Protein AF-A0A965YY31-F1 (afdb_monomer_lite)

Sequence (279 aa):
MENDMAVLLAKRFIQRRDVKAQQSPSGKDYFPVTERNPDGTPGPRVPFKMADLEAHLSGRASYGHYLLDANDTVKLFAFDIDLEPTGYWVKLPNLSGGDLTNEQFDAAVQVTPCNPRESWRNRAHPGREWFKYQLRGVADRLSRAIYETLEIPVAAAYSGSKGLHVYGFTGPVKAAEAREAAEIVLDSVGEFELKKGKNFFQTVNQDPYTGFPDVSIEVFPKQESLSGKDIGNLMRLPLGRNLKSNDPTFFLDQRAPQFKLVPHGDPIALLKNGNPWHD

Radius of gyration: 19.77 Å; chains: 1; bounding box: 55×40×59 Å

pLDDT: mean 94.51, std 5.81, range [60.03, 98.81]

Foldseek 3Di:
DLLLVLVLLCQQFAPDFQWKWWQDLLLPDIDIDADADPVRDGHGGHGDDSVVSSCQQQQVTWIKHFQQDQVQKGFKKKKWKFFAQKAWAKDWDDCPPDDDDPVRRVVPIDIGIGGLQVLCVPPPRPRLLVLLLLQLVVLLLLLCLLCVVVVFFKWKKDPQGGHIMIIGGNGIDQQVVNQVSSVSSVVVSVQWDDDDDPFKIAGPPCPRPPGNVRIIIGMPPPDRHCVPPPGGDIDIRFFHHRSNHPGGMAIAQSCDDSSDGDHQPDVSVSSVPRDSPDD

Structure (mmCIF, N/CA/C/O backbone):
data_AF-A0A965YY31-F1
#
_entry.id   AF-A0A965YY31-F1
#
loop_
_atom_site.group_PDB
_atom_site.id
_atom_site.type_symbol
_atom_site.label_atom_id
_atom_site.label_alt_id
_atom_site.label_comp_id
_atom_site.label_asym_id
_atom_site.label_entity_id
_atom_site.label_seq_id
_atom_site.pdbx_PDB_ins_code
_atom_site.Cartn_x
_atom_site.Cartn_y
_atom_site.Cartn_z
_atom_site.occupancy
_atom_site.B_iso_or_equiv
_atom_site.auth_seq_id
_atom_site.auth_comp_id
_atom_site.auth_asym_id
_atom_site.auth_atom_id
_atom_site.pdbx_PDB_model_num
ATOM 1 N N . MET A 1 1 ? -17.004 -18.450 1.877 1.00 60.03 1 MET A N 1
ATOM 2 C CA . MET A 1 1 ? -16.077 -17.659 1.038 1.00 60.03 1 MET A CA 1
ATOM 3 C C . MET A 1 1 ? -16.093 -16.172 1.398 1.00 60.03 1 MET A C 1
ATOM 5 O O . MET A 1 1 ? -15.111 -15.728 1.974 1.00 60.03 1 MET A O 1
ATOM 9 N N . GLU A 1 2 ? -17.169 -15.402 1.155 1.00 63.00 2 GLU A N 1
ATOM 10 C CA . GLU A 1 2 ? -17.207 -13.967 1.543 1.00 63.00 2 GLU A CA 1
ATOM 11 C C . GLU A 1 2 ? -17.079 -13.745 3.059 1.00 63.00 2 GLU A C 1
ATOM 13 O O . GLU A 1 2 ? -16.301 -12.896 3.492 1.00 63.00 2 GLU A O 1
ATOM 18 N N . ASN A 1 3 ? -17.765 -14.559 3.872 1.00 81.75 3 ASN A N 1
ATOM 19 C CA . ASN A 1 3 ? -17.645 -14.496 5.333 1.00 81.75 3 ASN A CA 1
ATOM 20 C C . ASN A 1 3 ? -16.207 -14.804 5.805 1.00 81.75 3 ASN A C 1
ATOM 22 O O . ASN A 1 3 ? -15.655 -14.096 6.645 1.00 81.75 3 ASN A O 1
ATOM 26 N N . ASP A 1 4 ? -15.546 -15.796 5.196 1.00 92.50 4 ASP A N 1
ATOM 27 C CA . ASP A 1 4 ? -14.159 -16.154 5.530 1.00 92.50 4 ASP A CA 1
ATOM 28 C C . ASP A 1 4 ? -13.189 -15.010 5.212 1.00 92.50 4 ASP A C 1
ATOM 30 O O . ASP A 1 4 ? -12.305 -14.700 6.012 1.00 92.50 4 ASP A O 1
ATOM 34 N N . MET A 1 5 ? -13.380 -14.342 4.068 1.00 96.12 5 MET A N 1
ATOM 35 C CA . MET A 1 5 ? -12.581 -13.179 3.685 1.00 96.12 5 MET A CA 1
ATOM 36 C C . MET A 1 5 ? -12.767 -12.020 4.670 1.00 96.12 5 MET A C 1
ATOM 38 O O . MET A 1 5 ? -11.785 -11.427 5.116 1.00 96.12 5 MET A O 1
ATOM 42 N N . ALA A 1 6 ? -14.010 -11.716 5.057 1.00 96.62 6 ALA A N 1
ATOM 43 C CA . ALA A 1 6 ? -14.299 -10.664 6.027 1.00 96.62 6 ALA A CA 1
ATOM 44 C C . ALA A 1 6 ? -13.620 -10.943 7.381 1.00 96.62 6 ALA A C 1
ATOM 46 O O . ALA A 1 6 ? -12.981 -10.058 7.953 1.00 96.62 6 ALA A O 1
ATOM 47 N N . VAL A 1 7 ? -13.687 -12.187 7.868 1.00 97.38 7 VAL A N 1
ATOM 48 C CA . VAL A 1 7 ? -13.018 -12.604 9.110 1.00 97.38 7 VAL A CA 1
ATOM 49 C C . VAL A 1 7 ? -11.499 -12.460 8.999 1.00 97.38 7 VAL A C 1
ATOM 51 O O . VAL A 1 7 ? -10.858 -11.960 9.928 1.00 97.38 7 VAL A O 1
ATOM 54 N N . LEU A 1 8 ? -10.904 -12.850 7.869 1.00 97.38 8 LEU A N 1
ATOM 55 C CA . LEU A 1 8 ? -9.463 -12.722 7.643 1.00 97.38 8 LEU A CA 1
ATOM 56 C C . LEU A 1 8 ? -9.015 -11.258 7.568 1.00 97.38 8 LEU A C 1
ATOM 58 O O . LEU A 1 8 ? -8.010 -10.912 8.193 1.00 97.38 8 LEU A O 1
ATOM 62 N N . LEU A 1 9 ? -9.779 -10.384 6.902 1.00 97.25 9 LEU A N 1
ATOM 63 C CA . LEU A 1 9 ? -9.515 -8.943 6.899 1.00 97.25 9 LEU A CA 1
ATOM 64 C C . LEU A 1 9 ? -9.569 -8.361 8.317 1.00 97.25 9 LEU A C 1
ATOM 66 O O . LEU A 1 9 ? -8.639 -7.671 8.738 1.00 97.25 9 LEU A O 1
ATOM 70 N N . ALA A 1 10 ? -10.604 -8.695 9.095 1.00 97.31 10 ALA A N 1
ATOM 71 C CA . ALA A 1 10 ? -10.709 -8.267 10.490 1.00 97.31 10 ALA A CA 1
ATOM 72 C C . ALA A 1 10 ? -9.522 -8.756 11.334 1.00 97.31 10 ALA A C 1
ATOM 74 O O . ALA A 1 10 ? -8.985 -8.022 12.170 1.00 97.31 10 ALA A O 1
ATOM 75 N N . LYS A 1 11 ? -9.106 -10.010 11.124 1.00 97.12 11 LYS A N 1
ATOM 76 C CA . LYS A 1 11 ? -8.007 -10.636 11.860 1.00 97.12 11 LYS A CA 1
ATOM 77 C C . LYS A 1 11 ? -6.676 -9.948 11.563 1.00 97.12 11 LYS A C 1
ATOM 79 O O . LYS A 1 11 ? -5.989 -9.588 12.521 1.00 97.12 11 LYS A O 1
ATOM 84 N N . ARG A 1 12 ? -6.344 -9.767 10.279 1.00 97.31 12 ARG A N 1
ATOM 85 C CA . ARG A 1 12 ? -5.036 -9.288 9.799 1.00 97.31 12 ARG A CA 1
ATOM 86 C C . ARG A 1 12 ? -4.865 -7.771 9.879 1.00 97.31 12 ARG A C 1
ATOM 88 O O . ARG A 1 12 ? -3.786 -7.324 10.240 1.00 97.31 12 ARG A O 1
ATOM 95 N N . PHE A 1 13 ? -5.907 -6.989 9.590 1.00 97.94 13 PHE A N 1
ATOM 96 C CA . PHE A 1 13 ? -5.774 -5.533 9.420 1.00 97.94 13 PHE A CA 1
ATOM 97 C C . PHE A 1 13 ? -6.283 -4.724 10.615 1.00 97.94 13 PHE A C 1
ATOM 99 O O . PHE A 1 13 ? -5.710 -3.694 10.966 1.00 97.94 13 PHE A O 1
ATOM 106 N N . ILE A 1 14 ? -7.362 -5.168 11.264 1.00 97.62 14 ILE A N 1
ATOM 107 C CA . ILE A 1 14 ? -8.079 -4.328 12.232 1.00 97.62 14 ILE A CA 1
ATOM 108 C C . ILE A 1 14 ? -7.546 -4.568 13.645 1.00 97.62 14 ILE A C 1
ATOM 110 O O . ILE A 1 14 ? -7.915 -5.544 14.312 1.00 97.62 14 ILE A O 1
ATOM 114 N N . GLN A 1 15 ? -6.673 -3.665 14.098 1.00 96.75 15 GLN A N 1
ATOM 115 C CA . GLN A 1 15 ? -6.256 -3.558 15.499 1.00 96.75 15 GLN A CA 1
ATOM 116 C C . GLN A 1 15 ? -7.262 -2.725 16.297 1.00 96.75 15 GLN A C 1
ATOM 118 O O . GLN A 1 15 ? -7.861 -3.229 17.245 1.00 96.75 15 GLN A O 1
ATOM 123 N N . ARG A 1 16 ? -7.522 -1.485 15.866 1.00 95.69 16 ARG A N 1
ATOM 124 C CA . ARG A 1 16 ? -8.478 -0.595 16.526 1.00 95.69 16 ARG A CA 1
ATOM 125 C C . ARG A 1 16 ? -9.916 -0.897 16.091 1.00 95.69 16 ARG A C 1
ATOM 127 O O . ARG A 1 16 ? -10.269 -0.709 14.929 1.00 95.69 16 ARG A O 1
ATOM 134 N N . ARG A 1 17 ? -10.736 -1.408 17.017 1.00 95.75 17 ARG A N 1
ATOM 135 C CA . ARG A 1 17 ? -12.100 -1.917 16.743 1.00 95.75 17 ARG A CA 1
ATOM 136 C C . ARG A 1 17 ? -13.223 -0.984 17.189 1.00 95.75 17 ARG A C 1
ATOM 138 O O . ARG A 1 17 ? -14.331 -1.101 16.680 1.00 95.75 17 ARG A O 1
ATOM 145 N N . ASP A 1 18 ? -12.947 -0.078 18.116 1.00 95.62 18 ASP A N 1
ATOM 146 C CA . ASP A 1 18 ? -13.876 0.912 18.679 1.00 95.62 18 ASP A CA 1
ATOM 147 C C . ASP A 1 18 ? -14.234 2.042 17.699 1.00 95.62 18 ASP A C 1
ATOM 149 O O . ASP A 1 18 ? -15.179 2.789 17.933 1.00 95.62 18 ASP A O 1
ATOM 153 N N . VAL A 1 19 ? -13.526 2.148 16.572 1.00 96.31 19 VAL A N 1
ATOM 154 C CA . VAL A 1 19 ? -13.781 3.152 15.537 1.00 96.31 19 VAL A CA 1
ATOM 155 C C . VAL A 1 19 ? -13.506 2.597 14.141 1.00 96.31 19 VAL A C 1
ATOM 157 O O . VAL A 1 19 ? -12.546 1.859 13.919 1.00 96.31 19 VAL A O 1
ATOM 160 N N . LYS A 1 20 ? -14.325 3.009 13.174 1.00 96.69 20 LYS A N 1
ATOM 161 C CA . LYS A 1 20 ? -14.104 2.808 11.735 1.00 96.69 20 LY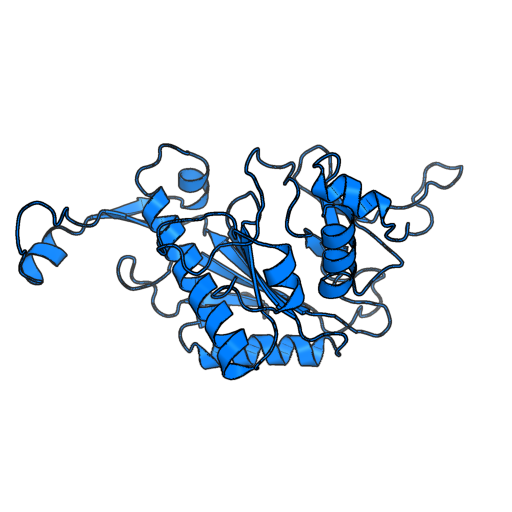S A CA 1
ATOM 162 C C . LYS A 1 20 ? -14.053 4.140 10.998 1.00 96.69 20 LYS A C 1
ATOM 164 O O . LYS A 1 20 ? -14.635 5.122 11.460 1.00 96.69 20 LYS A O 1
ATOM 169 N N . ALA A 1 21 ? -13.414 4.168 9.832 1.00 97.69 21 ALA A N 1
ATOM 170 C CA . ALA A 1 21 ? -13.505 5.302 8.918 1.00 97.69 21 ALA A CA 1
ATOM 171 C C . ALA A 1 21 ? -14.220 4.898 7.631 1.00 97.69 21 ALA A C 1
ATOM 173 O O . ALA A 1 21 ? -13.985 3.805 7.120 1.00 97.69 21 ALA A O 1
ATOM 174 N N . GLN A 1 22 ? -15.043 5.783 7.079 1.00 97.88 22 GLN A N 1
ATOM 175 C CA . GLN A 1 22 ? -15.731 5.563 5.807 1.00 97.88 22 GLN A CA 1
ATOM 176 C C . GLN A 1 22 ? -15.300 6.613 4.784 1.00 97.88 22 GLN A C 1
ATOM 178 O O . GLN A 1 22 ? -15.150 7.791 5.117 1.00 97.88 22 GLN A O 1
ATOM 183 N N . GLN A 1 23 ? -15.086 6.177 3.543 1.00 96.94 23 GLN A N 1
ATOM 184 C CA . GLN A 1 23 ? -14.771 7.067 2.432 1.00 96.94 23 GLN A CA 1
ATOM 185 C C . GLN A 1 23 ? -15.978 7.954 2.124 1.00 96.94 23 GLN A C 1
ATOM 187 O O . GLN A 1 23 ? -17.115 7.480 2.073 1.00 96.94 23 GLN A O 1
ATOM 192 N N . SER A 1 24 ? -15.733 9.236 1.885 1.00 95.06 24 SER A N 1
ATOM 193 C CA . SER A 1 24 ? -16.767 10.171 1.467 1.00 95.06 24 SER A CA 1
ATOM 194 C C . SER A 1 24 ? -17.309 9.816 0.076 1.00 95.06 24 SER A C 1
ATOM 196 O O . SER A 1 24 ? -16.598 9.202 -0.728 1.00 95.06 24 SER A O 1
ATOM 198 N N . PRO A 1 25 ? -18.536 10.247 -0.270 1.00 91.62 25 PRO A N 1
ATOM 199 C CA . PRO A 1 25 ? -19.103 10.009 -1.598 1.00 91.62 25 PRO A CA 1
ATOM 200 C C . PRO A 1 25 ? -18.265 10.578 -2.753 1.00 91.62 25 PRO A C 1
ATOM 202 O O . PRO A 1 25 ? -18.334 10.068 -3.864 1.00 91.62 25 PRO A O 1
ATOM 205 N N . SER A 1 26 ? -17.445 11.610 -2.504 1.00 90.19 26 SER A N 1
ATOM 206 C CA . SER A 1 26 ? -16.523 12.161 -3.509 1.00 90.19 26 SER A CA 1
ATOM 207 C C . SER A 1 26 ? -15.301 11.268 -3.767 1.00 90.19 26 SER A C 1
ATOM 209 O O . SER A 1 26 ? -14.510 11.550 -4.668 1.00 90.19 26 SER A O 1
ATOM 211 N N . GLY A 1 27 ? -15.091 10.241 -2.939 1.00 88.38 27 GLY A N 1
ATOM 212 C CA . GLY A 1 27 ? -13.930 9.359 -2.978 1.00 88.38 27 GLY A CA 1
ATOM 213 C C . GLY A 1 27 ? -12.631 9.997 -2.482 1.00 88.38 27 GLY A C 1
ATOM 214 O O . GLY A 1 27 ? -11.601 9.324 -2.442 1.00 88.38 27 GLY A O 1
ATOM 215 N N . LYS A 1 28 ? -12.630 11.283 -2.116 1.00 88.12 28 LYS A N 1
ATOM 216 C CA . LYS A 1 28 ? -11.391 12.005 -1.794 1.00 88.12 28 LYS A CA 1
ATOM 217 C C . LYS A 1 28 ? -10.897 11.746 -0.378 1.00 88.12 28 LYS A C 1
ATOM 219 O O . LYS A 1 28 ? -9.702 11.533 -0.199 1.00 88.12 28 LYS A O 1
ATOM 224 N N . ASP A 1 29 ? -11.815 11.724 0.577 1.00 93.75 29 ASP A N 1
ATOM 225 C CA . ASP A 1 29 ? -11.500 11.795 2.000 1.00 93.75 29 ASP A CA 1
ATOM 226 C C . ASP A 1 29 ? -12.123 10.623 2.747 1.00 93.75 29 ASP A C 1
ATOM 228 O O . ASP A 1 29 ? -13.096 10.024 2.289 1.00 93.75 29 ASP A O 1
ATOM 232 N N . TYR A 1 30 ? -11.575 10.313 3.914 1.00 96.06 30 TYR A N 1
ATOM 233 C CA . TYR A 1 30 ? -12.154 9.359 4.848 1.00 96.06 30 TYR A CA 1
ATOM 234 C C . TYR A 1 30 ? -12.417 10.062 6.170 1.00 96.06 30 TYR A C 1
ATOM 236 O O . TYR A 1 30 ? -11.582 10.835 6.641 1.00 96.06 30 TYR A O 1
ATOM 244 N N . PHE A 1 31 ? -13.551 9.748 6.786 1.00 95.31 31 PHE A N 1
ATOM 245 C CA . PHE A 1 31 ? -13.951 10.341 8.056 1.00 95.31 31 PHE A CA 1
ATOM 246 C C . PHE A 1 31 ? -14.254 9.256 9.086 1.00 95.31 31 PHE A C 1
ATOM 248 O O . PHE A 1 31 ? -14.829 8.225 8.715 1.00 95.31 31 PHE A O 1
ATOM 255 N N . PRO A 1 32 ? -13.895 9.464 10.368 1.00 96.25 32 PRO A N 1
ATOM 256 C CA . PRO A 1 32 ? -14.326 8.573 11.434 1.00 96.25 32 PRO A CA 1
ATOM 257 C C . PRO A 1 32 ? -15.854 8.568 11.485 1.00 96.25 32 PRO A C 1
ATOM 259 O O . PRO A 1 32 ? -16.486 9.625 11.490 1.00 96.25 32 PRO A O 1
ATOM 262 N N . VAL A 1 33 ? -16.449 7.380 11.529 1.00 96.44 33 VAL A N 1
ATOM 263 C CA . VAL A 1 33 ? -17.901 7.252 11.646 1.00 96.44 33 VAL A CA 1
ATOM 264 C C . VAL A 1 33 ? -18.289 7.510 13.097 1.00 96.44 33 VAL A C 1
ATOM 266 O O . VAL A 1 33 ? -17.774 6.862 14.012 1.00 96.44 33 VAL A O 1
ATOM 269 N N . THR A 1 34 ? -19.195 8.460 13.300 1.00 95.75 34 THR A N 1
ATOM 270 C CA . THR A 1 34 ? -19.773 8.786 14.604 1.00 95.75 34 THR A CA 1
ATOM 271 C C . THR A 1 34 ? -21.274 8.604 14.577 1.00 95.75 34 THR A C 1
ATOM 273 O O . THR A 1 34 ? -21.916 8.757 13.535 1.00 95.75 34 THR A O 1
ATOM 276 N N . GLU A 1 35 ? -21.844 8.352 15.746 1.00 94.44 35 GLU A N 1
ATOM 277 C CA . GLU A 1 35 ? -23.260 8.621 15.960 1.00 94.44 35 GLU A CA 1
ATOM 278 C C . GLU A 1 35 ? -23.517 10.133 15.836 1.00 94.44 35 GLU A C 1
ATOM 280 O O . GLU A 1 35 ? -22.581 10.942 15.800 1.00 94.44 35 GLU A O 1
ATOM 285 N N . ARG A 1 36 ? -24.784 10.534 15.720 1.00 94.06 36 ARG A N 1
ATOM 286 C CA . ARG A 1 36 ? -25.163 11.947 15.807 1.00 94.06 36 ARG A CA 1
ATOM 287 C C . ARG A 1 36 ? -25.882 12.190 17.117 1.00 94.06 36 ARG A C 1
ATOM 289 O O . ARG A 1 36 ? -26.822 11.471 17.443 1.00 94.06 36 ARG A O 1
ATOM 296 N N . ASN A 1 37 ? -25.444 13.220 17.828 1.00 92.44 37 ASN A N 1
ATOM 297 C CA . ASN A 1 37 ? -26.161 13.725 18.987 1.00 92.44 37 ASN A CA 1
ATOM 298 C C . ASN A 1 37 ? -27.517 14.317 18.545 1.00 92.44 37 ASN A C 1
ATOM 300 O O . ASN A 1 37 ? -27.676 14.656 17.365 1.00 92.44 37 ASN A O 1
ATOM 304 N N . PRO A 1 38 ? -28.491 14.487 19.461 1.00 94.69 38 PRO A N 1
ATOM 305 C CA . PRO A 1 38 ? -29.795 15.075 19.134 1.00 94.69 38 PRO A CA 1
ATOM 306 C C . PRO A 1 38 ? -29.718 16.471 18.494 1.00 94.69 38 PRO A C 1
ATOM 308 O O . PRO A 1 38 ? -30.600 16.847 17.728 1.00 94.69 38 PRO A O 1
ATOM 311 N N . ASP A 1 39 ? -28.653 17.222 18.777 1.00 92.88 39 ASP A N 1
ATOM 312 C CA . ASP A 1 39 ? -28.372 18.551 18.220 1.00 92.88 39 ASP A CA 1
ATOM 313 C C . ASP A 1 39 ? -27.659 18.519 16.849 1.00 92.88 39 ASP A C 1
ATOM 315 O O . ASP A 1 39 ? -27.325 19.560 16.285 1.00 92.88 39 ASP A O 1
ATOM 319 N N . GLY A 1 40 ? -27.411 17.326 16.300 1.00 90.50 40 GLY A N 1
ATOM 320 C CA . GLY A 1 40 ? -26.755 17.118 15.011 1.00 90.50 40 GLY A CA 1
ATOM 321 C C . GLY A 1 40 ? -25.224 17.126 15.047 1.00 90.50 40 GLY A C 1
ATOM 322 O O . GLY A 1 40 ? -24.608 16.845 14.008 1.00 90.50 40 GLY A O 1
ATOM 323 N N . THR A 1 41 ? -24.600 17.391 16.201 1.00 91.06 41 THR A N 1
ATOM 324 C CA . THR A 1 41 ? -23.139 17.345 16.369 1.00 91.06 41 THR A CA 1
ATOM 325 C C . THR A 1 41 ? -22.603 15.901 16.362 1.00 91.06 41 THR A C 1
ATOM 327 O O . THR A 1 41 ? -23.365 14.952 16.593 1.00 91.06 41 THR A O 1
ATOM 330 N N . PRO A 1 42 ? -21.305 15.683 16.053 1.00 90.88 42 PRO A N 1
ATOM 331 C CA . PRO A 1 42 ? -20.703 14.352 16.118 1.00 90.88 42 PRO A CA 1
ATOM 332 C C . PRO A 1 42 ? -20.743 13.776 17.541 1.00 90.88 42 PRO A C 1
ATOM 334 O O . PRO A 1 42 ? -20.219 14.379 18.476 1.00 90.88 42 PRO A O 1
ATOM 337 N N . GLY A 1 43 ? -21.353 12.602 17.685 1.00 92.56 43 GLY A N 1
ATOM 338 C CA . GLY A 1 43 ? -21.398 11.822 18.919 1.00 92.56 43 GLY A CA 1
ATOM 339 C C . GLY A 1 43 ? -20.236 10.825 19.043 1.00 92.56 43 GLY A C 1
ATOM 340 O O . GLY A 1 43 ? -19.190 10.997 18.404 1.00 92.56 43 GLY A O 1
ATOM 341 N N . PRO A 1 44 ? -20.402 9.763 19.853 1.00 94.31 44 PRO A N 1
ATOM 342 C CA . PRO A 1 44 ? -19.391 8.725 20.043 1.00 94.31 44 PRO A CA 1
ATOM 343 C C . PRO A 1 44 ? -18.954 8.039 18.740 1.00 94.31 44 PRO A C 1
ATOM 345 O O . PRO A 1 44 ? -19.693 7.993 17.750 1.00 94.31 44 PRO A O 1
ATOM 348 N N . ARG A 1 45 ? -17.737 7.479 18.744 1.00 95.00 45 ARG A N 1
ATOM 349 C CA . ARG A 1 45 ? -17.216 6.675 17.628 1.00 95.00 45 ARG A CA 1
ATOM 350 C C . ARG A 1 45 ? -18.032 5.399 17.459 1.00 95.00 45 ARG A C 1
ATOM 352 O O . ARG A 1 45 ? -18.415 4.763 18.435 1.00 95.00 45 ARG A O 1
ATOM 359 N N . VAL A 1 46 ? -18.264 5.019 16.204 1.00 96.75 46 VAL A N 1
ATOM 360 C CA . VAL A 1 46 ? -18.963 3.778 15.867 1.00 96.75 46 VAL A CA 1
ATOM 361 C C . VAL A 1 46 ? -17.943 2.649 15.676 1.00 96.75 46 VAL A C 1
ATOM 363 O O . VAL A 1 46 ? -17.096 2.761 14.781 1.00 96.75 46 VAL A O 1
ATOM 366 N N . PRO A 1 47 ? -18.054 1.541 16.434 1.00 96.44 47 PRO A N 1
ATOM 367 C CA . PRO A 1 47 ? -17.180 0.384 16.281 1.00 96.44 47 PRO A CA 1
ATOM 368 C C . PRO A 1 47 ? -17.295 -0.294 14.912 1.00 96.44 47 PRO A C 1
ATOM 370 O O . PRO A 1 47 ? -18.343 -0.258 14.256 1.00 96.44 47 PRO A O 1
ATOM 373 N N . PHE A 1 48 ? -16.224 -0.978 14.511 1.00 95.12 48 PHE A N 1
ATOM 374 C CA . PHE A 1 48 ? -16.228 -1.878 13.359 1.00 95.12 48 PHE A CA 1
ATOM 375 C C . PHE A 1 48 ? -17.129 -3.092 13.620 1.00 95.12 48 PHE A C 1
ATOM 377 O O . PHE A 1 48 ? -17.002 -3.765 14.643 1.00 95.12 48 PHE A O 1
ATOM 384 N N . LYS A 1 49 ? -18.009 -3.408 12.666 1.00 96.25 49 LYS A N 1
ATOM 385 C CA . LYS A 1 49 ? -18.874 -4.598 12.678 1.00 96.25 49 LYS A CA 1
ATOM 386 C C . LYS A 1 49 ? -18.606 -5.462 11.445 1.00 96.25 49 LYS A C 1
ATOM 388 O O . LYS A 1 49 ? -18.146 -4.964 10.421 1.00 96.25 49 LYS A O 1
ATOM 393 N N . MET A 1 50 ? -18.961 -6.746 11.502 1.00 96.25 50 MET 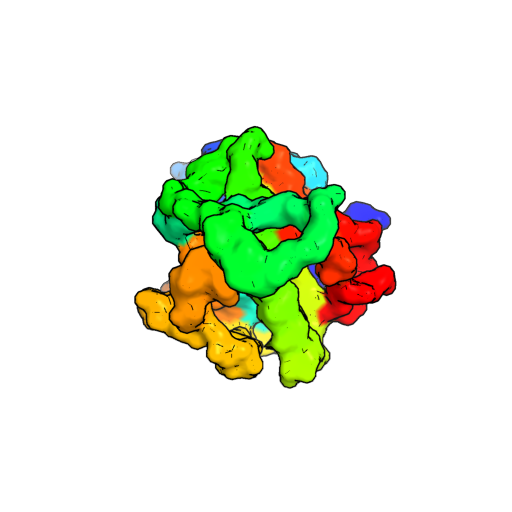A N 1
ATOM 394 C CA . MET A 1 50 ? -18.815 -7.649 10.346 1.00 96.25 50 MET A CA 1
ATOM 395 C C . MET A 1 50 ? -19.599 -7.173 9.116 1.00 96.25 50 MET A C 1
ATOM 397 O O . MET A 1 50 ? -19.065 -7.200 8.012 1.00 96.25 50 MET A O 1
ATOM 401 N N . ALA A 1 51 ? -20.797 -6.613 9.315 1.00 96.75 51 ALA A N 1
ATOM 402 C CA . ALA A 1 51 ? -21.593 -6.024 8.236 1.00 96.75 51 ALA A CA 1
ATOM 403 C C . ALA A 1 51 ? -20.868 -4.879 7.493 1.00 96.75 51 ALA A C 1
ATOM 405 O O . ALA A 1 51 ? -21.124 -4.659 6.310 1.00 96.75 51 ALA A O 1
ATOM 406 N N . ASP A 1 52 ? -19.942 -4.166 8.152 1.00 97.75 52 ASP A N 1
ATOM 407 C CA . ASP A 1 52 ? -19.125 -3.136 7.496 1.00 97.75 52 ASP A CA 1
ATOM 408 C C . ASP A 1 52 ? -18.108 -3.765 6.535 1.00 97.75 52 ASP A C 1
ATOM 410 O O . ASP A 1 52 ? -17.869 -3.244 5.449 1.00 97.75 52 ASP A O 1
ATOM 414 N N . LEU A 1 53 ? -17.534 -4.912 6.904 1.00 97.44 53 LEU A N 1
ATOM 415 C CA . LEU A 1 53 ? -16.583 -5.648 6.066 1.00 97.44 53 LEU A CA 1
ATOM 416 C C . LEU A 1 53 ? -17.279 -6.298 4.873 1.00 97.44 53 LEU A C 1
ATOM 418 O O . LEU A 1 53 ? -16.765 -6.250 3.762 1.00 97.44 53 LEU A O 1
ATOM 422 N N . GLU A 1 54 ? -18.482 -6.827 5.067 1.00 96.88 54 GLU A N 1
ATOM 423 C CA . GLU A 1 54 ? -19.320 -7.319 3.969 1.00 96.88 54 GLU A CA 1
ATOM 424 C C . GLU A 1 54 ? -19.708 -6.182 3.011 1.00 96.88 54 GLU A C 1
ATOM 426 O O . GLU A 1 54 ? -19.641 -6.324 1.788 1.00 96.88 54 GLU A O 1
ATOM 431 N N . ALA A 1 55 ? -20.081 -5.012 3.544 1.00 96.69 55 ALA A N 1
ATOM 432 C CA . ALA A 1 55 ? -20.348 -3.825 2.736 1.00 96.69 55 ALA A CA 1
ATOM 433 C C . ALA A 1 55 ? -19.091 -3.326 1.999 1.00 96.69 55 ALA A C 1
ATOM 435 O O . ALA A 1 55 ? -19.201 -2.891 0.852 1.00 96.69 55 ALA A O 1
ATOM 436 N N . HIS A 1 56 ? -17.911 -3.437 2.621 1.00 96.88 56 HIS A N 1
ATOM 437 C CA . HIS A 1 56 ? -16.622 -3.149 1.995 1.00 96.88 56 HIS A CA 1
ATOM 438 C C . HIS A 1 56 ? -16.350 -4.061 0.798 1.00 96.88 56 HIS A C 1
ATOM 440 O O . HIS A 1 56 ? -16.130 -3.592 -0.318 1.00 96.88 56 HIS A O 1
ATOM 446 N N . LEU A 1 57 ? -16.391 -5.374 1.040 1.00 96.12 57 LEU A N 1
ATOM 447 C CA . LEU A 1 57 ? -16.059 -6.410 0.066 1.00 96.12 57 LEU A CA 1
ATOM 448 C C . LEU A 1 57 ? -17.017 -6.398 -1.128 1.00 96.12 57 LEU A C 1
ATOM 450 O O . LEU A 1 57 ? -16.568 -6.493 -2.265 1.00 96.12 57 LEU A O 1
ATOM 454 N N . SER A 1 58 ? -18.311 -6.179 -0.878 1.00 94.81 58 SER A N 1
ATOM 455 C CA . SER A 1 58 ? -19.326 -6.028 -1.934 1.00 94.81 58 SER A CA 1
ATOM 456 C C . SER A 1 58 ? -19.258 -4.688 -2.681 1.00 94.81 58 SER A C 1
ATOM 458 O O . SER A 1 58 ? -20.001 -4.476 -3.637 1.00 94.81 58 SER A O 1
ATOM 460 N N . GLY A 1 59 ? -18.405 -3.751 -2.250 1.00 93.38 59 GLY A N 1
ATOM 461 C CA . GLY A 1 59 ? -18.271 -2.428 -2.860 1.00 93.38 59 GLY A CA 1
ATOM 462 C C . GLY A 1 59 ? -19.436 -1.470 -2.581 1.00 93.38 59 GLY A C 1
ATOM 463 O O . GLY A 1 59 ? -19.489 -0.399 -3.187 1.00 93.38 59 GLY A O 1
ATOM 464 N N . ARG A 1 60 ? -20.352 -1.817 -1.662 1.00 94.38 60 ARG A N 1
ATOM 465 C CA . ARG A 1 60 ? -21.449 -0.938 -1.206 1.00 94.38 60 ARG A CA 1
ATOM 466 C C . ARG A 1 60 ? -20.944 0.244 -0.382 1.00 94.38 60 ARG A C 1
ATOM 468 O O . ARG A 1 60 ? -21.574 1.297 -0.360 1.00 94.38 60 ARG A O 1
ATOM 475 N N . ALA A 1 61 ? -19.814 0.071 0.292 1.00 95.31 61 ALA A N 1
ATOM 476 C CA . ALA A 1 61 ? -19.108 1.119 1.009 1.00 95.31 61 ALA A CA 1
ATOM 477 C C . ALA A 1 61 ? -17.595 0.911 0.875 1.00 95.31 61 ALA A C 1
ATOM 479 O O . ALA A 1 61 ? -17.132 -0.173 0.537 1.00 95.31 61 ALA A O 1
ATOM 480 N N . SER A 1 62 ? -16.814 1.950 1.157 1.00 96.44 62 SER A N 1
ATOM 481 C CA . SER A 1 62 ? -15.359 1.850 1.263 1.00 96.44 62 SER A CA 1
ATOM 482 C C . SER A 1 62 ? -14.958 2.298 2.658 1.00 96.44 62 SER A C 1
ATOM 484 O O . SER A 1 62 ? -15.365 3.366 3.118 1.00 96.44 62 SER A O 1
ATOM 486 N N . TYR A 1 63 ? -14.187 1.459 3.339 1.00 97.75 63 TYR A N 1
ATOM 487 C CA . TYR A 1 63 ? -13.823 1.636 4.735 1.00 97.75 63 TYR A CA 1
ATOM 488 C C . TYR A 1 63 ? -12.308 1.662 4.862 1.00 97.75 63 TYR A C 1
ATOM 490 O O . TYR A 1 63 ? -11.586 0.995 4.117 1.00 97.75 63 TYR A O 1
ATOM 498 N N . GLY A 1 64 ? -11.840 2.444 5.820 1.00 97.44 64 GLY A N 1
ATOM 499 C CA . GLY A 1 64 ? -10.476 2.404 6.304 1.00 97.44 64 GLY A CA 1
ATOM 500 C C . GLY A 1 64 ? -10.440 2.034 7.779 1.00 97.44 64 GLY A C 1
ATOM 501 O O . GLY A 1 64 ? -11.442 2.135 8.493 1.00 97.44 64 GLY A O 1
ATOM 502 N N . HIS A 1 65 ? -9.269 1.606 8.225 1.00 97.50 65 HIS A N 1
ATOM 503 C CA . HIS A 1 65 ? -8.997 1.237 9.602 1.00 97.50 65 HIS A CA 1
ATOM 504 C C . HIS A 1 65 ? -7.872 2.103 10.164 1.00 97.50 65 HIS A C 1
ATOM 506 O O . HIS A 1 65 ? -6.870 2.379 9.498 1.00 97.50 65 HIS A O 1
ATOM 512 N N . TYR A 1 66 ? -8.049 2.541 11.405 1.00 97.06 66 TYR A N 1
ATOM 513 C CA . TYR A 1 66 ? -6.980 3.188 12.146 1.00 97.06 66 TYR A CA 1
ATOM 514 C C . TYR A 1 66 ? -6.015 2.106 12.631 1.00 97.06 66 TYR A C 1
ATOM 516 O O . TYR A 1 66 ? -6.446 1.110 13.216 1.00 97.06 66 TYR A O 1
ATOM 524 N N . LEU A 1 67 ? -4.724 2.266 12.338 1.00 96.12 67 LEU A N 1
ATOM 525 C CA . LEU A 1 67 ? -3.731 1.223 12.626 1.00 96.12 67 LEU A CA 1
ATOM 526 C C . LEU A 1 67 ? -3.491 1.076 14.128 1.00 96.12 67 LEU A C 1
ATOM 528 O O . LEU A 1 67 ? -3.354 -0.041 14.614 1.00 96.12 67 LEU A O 1
ATOM 532 N N . LEU A 1 68 ? -3.445 2.213 14.824 1.00 95.56 68 LEU A N 1
ATOM 533 C CA . LEU A 1 68 ? -3.038 2.338 16.218 1.00 95.56 68 LEU A CA 1
ATOM 534 C C . LEU A 1 68 ? -4.247 2.348 17.152 1.00 95.56 68 LEU A C 1
ATOM 536 O O . LEU A 1 68 ? -5.164 3.146 16.932 1.00 95.56 68 LEU A O 1
ATOM 540 N N . ASP A 1 69 ? -4.233 1.514 18.190 1.00 94.88 69 ASP A N 1
ATOM 541 C CA . ASP A 1 69 ? -5.200 1.567 19.291 1.00 94.88 69 ASP A CA 1
ATOM 542 C C . ASP A 1 69 ? -4.739 2.463 20.459 1.00 94.88 69 ASP A C 1
ATOM 544 O O . ASP A 1 69 ? -3.717 3.139 20.382 1.00 94.88 69 ASP A O 1
ATOM 548 N N . ALA A 1 70 ? -5.521 2.501 21.542 1.00 92.88 70 ALA A N 1
ATOM 549 C CA . ALA A 1 70 ? -5.216 3.307 22.728 1.00 92.88 70 ALA A CA 1
ATOM 550 C C . ALA A 1 70 ? -4.006 2.800 23.540 1.00 92.88 70 ALA A C 1
ATOM 552 O O . ALA A 1 70 ? -3.522 3.516 24.411 1.00 92.88 70 ALA A O 1
ATOM 553 N N . ASN A 1 71 ? -3.526 1.584 23.263 1.00 94.56 71 ASN A N 1
ATOM 554 C CA . ASN A 1 71 ? -2.359 0.977 23.904 1.00 94.56 71 ASN A CA 1
ATOM 555 C C . ASN A 1 71 ? -1.113 1.068 23.014 1.00 94.56 71 ASN A C 1
ATOM 557 O O . ASN A 1 71 ? -0.155 0.310 23.219 1.00 94.56 71 ASN A O 1
ATOM 561 N N . ASP A 1 72 ? -1.144 1.939 22.004 1.00 95.81 72 ASP A N 1
ATOM 562 C CA . ASP A 1 72 ? -0.071 2.137 21.036 1.00 95.81 72 ASP A CA 1
ATOM 563 C C . ASP A 1 72 ? 0.326 0.841 20.304 1.00 95.81 72 ASP A C 1
ATOM 565 O O . ASP A 1 72 ? 1.483 0.616 19.945 1.00 95.81 72 ASP A O 1
ATOM 569 N N . THR A 1 73 ? -0.650 -0.050 20.111 1.00 97.12 73 THR A N 1
ATOM 570 C CA . THR A 1 73 ? -0.469 -1.352 19.462 1.00 97.12 73 THR A CA 1
ATOM 571 C C . THR A 1 73 ? -0.990 -1.300 18.027 1.00 97.12 73 THR A C 1
ATOM 573 O O . THR A 1 73 ? -1.992 -0.636 17.745 1.00 97.12 73 THR A O 1
ATOM 576 N N . VAL A 1 74 ? -0.321 -2.014 17.117 1.00 98.00 74 VAL A N 1
ATOM 577 C CA . VAL A 1 74 ? -0.702 -2.220 15.706 1.00 98.00 74 VAL A CA 1
ATOM 578 C C . VAL A 1 74 ? -0.608 -3.706 15.348 1.00 98.00 74 VAL A C 1
ATOM 580 O O . VAL A 1 74 ? -0.018 -4.480 16.091 1.00 98.00 74 VAL A O 1
ATOM 583 N N . LYS A 1 75 ? -1.180 -4.122 14.209 1.00 97.56 75 LYS A N 1
ATOM 584 C CA . LYS A 1 75 ? -1.091 -5.515 13.703 1.00 97.56 75 LYS A CA 1
ATOM 585 C C . LYS A 1 75 ? -0.174 -5.721 12.507 1.00 97.56 75 LYS A C 1
ATOM 587 O O . LYS A 1 75 ? 0.015 -6.856 12.062 1.00 97.56 75 LYS A O 1
ATOM 592 N N . LEU A 1 76 ? 0.260 -4.613 11.929 1.00 98.50 76 LEU A N 1
ATOM 593 C CA . LEU A 1 76 ? 1.004 -4.568 10.691 1.00 98.50 76 LEU A CA 1
ATOM 594 C C . LEU A 1 76 ? 1.774 -3.260 10.605 1.00 98.50 76 LEU A C 1
ATOM 596 O O . LEU A 1 76 ? 1.373 -2.253 11.199 1.00 98.50 76 LEU A O 1
ATOM 600 N N . PHE A 1 77 ? 2.806 -3.280 9.779 1.00 98.75 77 PHE A N 1
ATOM 601 C CA . PHE A 1 77 ? 3.327 -2.096 9.113 1.00 98.75 77 PHE A CA 1
ATOM 602 C C . PHE A 1 77 ? 2.986 -2.177 7.624 1.00 98.75 77 PHE A C 1
ATOM 604 O O . PHE A 1 77 ? 2.606 -3.236 7.107 1.00 98.75 77 PHE A O 1
ATOM 611 N N . ALA A 1 78 ? 3.080 -1.047 6.932 1.00 98.75 78 ALA A N 1
ATOM 612 C CA . ALA A 1 78 ? 2.805 -1.005 5.508 1.00 98.75 78 ALA A CA 1
ATOM 613 C C . ALA A 1 78 ? 3.662 0.014 4.766 1.00 98.75 78 ALA A C 1
ATOM 615 O O . ALA A 1 78 ? 4.047 1.046 5.316 1.00 98.75 78 ALA A O 1
ATOM 616 N N . PHE A 1 79 ? 3.862 -0.265 3.486 1.00 98.81 79 PHE A N 1
ATOM 617 C CA . PHE A 1 79 ? 4.442 0.639 2.507 1.00 98.81 79 PHE A CA 1
ATOM 618 C C . PHE A 1 79 ? 3.348 1.052 1.523 1.00 98.81 79 PHE A C 1
ATOM 620 O O . PHE A 1 79 ? 2.829 0.207 0.791 1.00 98.81 79 PHE A O 1
ATOM 627 N N . ASP A 1 80 ? 2.976 2.330 1.521 1.00 98.62 80 ASP A N 1
ATOM 628 C CA . ASP A 1 80 ? 2.108 2.933 0.507 1.00 98.62 80 ASP A CA 1
ATOM 629 C C . ASP A 1 80 ? 2.977 3.435 -0.649 1.00 98.62 80 ASP A C 1
ATOM 631 O O . ASP A 1 80 ? 3.704 4.418 -0.515 1.00 98.62 80 ASP A O 1
ATOM 635 N N . ILE A 1 81 ? 2.960 2.695 -1.754 1.00 98.56 81 ILE A N 1
ATOM 636 C CA . ILE A 1 81 ? 3.780 2.929 -2.939 1.00 98.56 81 ILE A CA 1
ATOM 637 C C . ILE A 1 81 ? 2.933 3.693 -3.946 1.00 98.56 81 ILE A C 1
ATOM 639 O O . ILE A 1 81 ? 2.031 3.128 -4.567 1.00 98.56 81 ILE A O 1
ATOM 643 N N . ASP A 1 82 ? 3.241 4.962 -4.152 1.00 98.06 82 ASP A N 1
ATOM 644 C CA . ASP A 1 82 ? 2.472 5.858 -5.004 1.00 98.06 82 ASP A CA 1
ATOM 645 C C . ASP A 1 82 ? 3.302 6.297 -6.210 1.00 98.06 82 ASP A C 1
ATOM 647 O O . ASP A 1 82 ? 4.476 6.634 -6.079 1.00 98.06 82 ASP A O 1
ATOM 651 N N . LEU A 1 83 ? 2.667 6.397 -7.382 1.00 98.25 83 LEU A N 1
ATOM 652 C CA . LEU A 1 83 ? 3.292 7.078 -8.516 1.00 98.25 83 LEU A CA 1
ATOM 653 C C . LEU A 1 83 ? 3.564 8.550 -8.176 1.00 98.25 83 LEU A C 1
ATOM 655 O O . LEU A 1 83 ? 2.741 9.198 -7.520 1.00 98.25 83 LEU A O 1
ATOM 659 N N . GLU A 1 84 ? 4.658 9.111 -8.670 1.00 97.44 84 GLU A N 1
ATOM 660 C CA . GLU A 1 84 ? 5.025 10.522 -8.553 1.00 97.44 84 GLU A CA 1
ATOM 661 C C . GLU A 1 84 ? 4.295 11.387 -9.605 1.00 97.44 84 GLU A C 1
ATOM 663 O O . GLU A 1 84 ? 3.822 10.884 -10.628 1.00 97.44 84 GLU A O 1
ATOM 668 N N . PRO A 1 85 ? 4.105 12.699 -9.366 1.00 96.75 85 PRO A N 1
ATOM 669 C CA . PRO A 1 85 ? 3.506 13.606 -10.346 1.00 96.75 85 PRO A CA 1
ATOM 670 C C . PRO A 1 85 ? 4.492 14.041 -11.444 1.00 96.75 85 PRO A C 1
ATOM 672 O O . PRO A 1 85 ? 4.070 14.627 -12.435 1.00 96.75 85 PRO A O 1
ATOM 675 N N . THR A 1 86 ? 5.783 13.762 -11.279 1.00 96.81 86 THR A N 1
ATOM 676 C CA . THR A 1 86 ? 6.858 14.054 -12.233 1.00 96.81 86 THR A CA 1
ATOM 677 C C . THR A 1 86 ? 7.707 12.808 -12.392 1.00 96.81 86 THR A C 1
ATOM 679 O O . THR A 1 86 ? 8.087 12.219 -11.384 1.00 96.81 86 THR A O 1
ATOM 682 N N . GLY A 1 87 ? 7.994 12.417 -13.628 1.00 97.38 87 GLY A N 1
ATOM 683 C CA . GLY A 1 87 ? 8.723 11.189 -13.903 1.00 97.38 87 GLY A CA 1
ATOM 684 C C . GLY A 1 87 ? 8.892 10.950 -15.395 1.00 97.38 87 GLY A C 1
ATOM 685 O O . GLY A 1 87 ? 8.826 11.887 -16.194 1.00 97.38 87 GLY A O 1
ATOM 686 N N . TYR A 1 88 ? 9.077 9.695 -15.781 1.00 98.00 88 TYR A N 1
ATOM 687 C CA . TYR A 1 88 ? 9.387 9.304 -17.150 1.00 98.00 88 TYR A CA 1
ATOM 688 C C . TYR A 1 88 ? 8.615 8.052 -17.539 1.00 98.00 88 TYR A C 1
ATOM 690 O O . TYR A 1 88 ? 8.147 7.302 -16.705 1.00 98.00 88 TYR A O 1
ATOM 698 N N . TRP A 1 89 ? 8.483 7.766 -18.822 1.00 96.94 89 TRP A N 1
ATOM 699 C CA . TRP A 1 89 ? 8.246 6.389 -19.224 1.00 96.94 89 TRP A CA 1
ATOM 700 C C . TRP A 1 89 ? 9.260 5.985 -20.270 1.00 96.94 89 TRP A C 1
ATOM 702 O O . TRP A 1 89 ? 9.705 6.810 -21.074 1.00 96.94 89 TRP A O 1
ATOM 712 N N . VAL A 1 90 ? 9.635 4.713 -20.220 1.00 96.25 90 VAL A N 1
ATOM 713 C CA . VAL A 1 90 ? 10.654 4.159 -21.097 1.00 96.25 90 VAL A CA 1
ATOM 714 C C . VAL A 1 90 ? 10.007 3.208 -22.083 1.00 96.25 90 VAL A C 1
ATOM 716 O O . VAL A 1 90 ? 9.288 2.278 -21.710 1.00 96.25 90 VAL A O 1
ATOM 719 N N . LYS A 1 91 ? 10.258 3.461 -23.365 1.00 94.12 91 LYS A N 1
ATOM 720 C CA . LYS A 1 91 ? 9.937 2.534 -24.441 1.00 94.12 91 LYS A CA 1
ATOM 721 C C . LYS A 1 91 ? 11.155 1.660 -24.693 1.00 94.12 91 LYS A C 1
ATOM 723 O O . LYS A 1 91 ? 12.177 2.155 -25.169 1.00 94.12 91 LYS A O 1
ATOM 728 N N . LEU A 1 92 ? 11.025 0.372 -24.391 1.00 88.50 92 LEU A N 1
ATOM 729 C CA . LEU A 1 92 ? 12.059 -0.602 -24.717 1.00 88.50 92 LEU A CA 1
ATOM 730 C C . LEU A 1 92 ? 12.009 -0.963 -26.213 1.00 88.50 92 LEU A C 1
ATOM 732 O O . LEU A 1 92 ? 10.918 -0.983 -26.802 1.00 88.50 92 LEU A O 1
ATOM 736 N N . PRO A 1 93 ? 13.164 -1.251 -26.836 1.00 85.69 93 PRO A N 1
ATOM 737 C CA . PRO A 1 93 ? 13.229 -1.780 -28.193 1.00 85.69 93 PRO A CA 1
ATOM 738 C C . PRO A 1 93 ? 12.444 -3.089 -28.310 1.00 85.69 93 PRO A C 1
ATOM 740 O O . PRO A 1 93 ? 12.402 -3.895 -27.380 1.00 85.69 93 PRO A O 1
ATOM 743 N N . ASN A 1 94 ? 11.831 -3.329 -29.470 1.00 80.31 94 ASN A N 1
ATOM 744 C CA . ASN A 1 94 ? 11.181 -4.608 -29.721 1.00 80.31 94 ASN A CA 1
ATOM 745 C C . ASN A 1 94 ? 12.237 -5.678 -30.044 1.00 80.31 94 ASN A C 1
ATOM 747 O O . ASN A 1 94 ? 12.892 -5.603 -31.081 1.00 80.31 94 ASN A O 1
ATOM 751 N N . LEU A 1 95 ? 12.352 -6.688 -29.182 1.00 74.00 95 LEU A N 1
ATOM 752 C CA . LEU A 1 95 ? 13.280 -7.811 -29.343 1.00 74.00 95 LEU A CA 1
ATOM 753 C C . LEU A 1 95 ? 12.792 -8.884 -30.332 1.00 74.00 95 LEU A C 1
ATOM 755 O O . LEU A 1 95 ? 13.513 -9.831 -30.622 1.00 74.00 95 LEU A O 1
ATOM 759 N N . SER A 1 96 ? 11.585 -8.760 -30.895 1.00 72.31 96 SER A N 1
ATOM 760 C CA . SER A 1 96 ? 11.041 -9.762 -31.823 1.00 72.31 96 SER A CA 1
ATOM 761 C C . SER A 1 96 ? 11.715 -9.786 -33.208 1.00 72.31 96 SER A C 1
ATOM 763 O O . SER A 1 96 ? 11.273 -10.539 -34.071 1.00 72.31 96 SER A O 1
ATOM 765 N N . GLY A 1 97 ? 12.713 -8.929 -33.459 1.00 64.06 97 GLY A N 1
ATOM 766 C CA . GLY A 1 97 ? 13.377 -8.744 -34.758 1.00 64.06 97 GLY A CA 1
ATOM 767 C C . GLY A 1 97 ? 14.763 -9.388 -34.900 1.00 64.06 97 GLY A C 1
ATOM 768 O O . GLY A 1 97 ? 15.380 -9.214 -35.948 1.00 64.06 97 GLY A O 1
ATOM 769 N N . GLY A 1 98 ? 15.245 -10.110 -33.882 1.00 73.75 98 GLY A N 1
ATOM 770 C CA . GLY A 1 98 ? 16.591 -10.695 -33.825 1.00 73.75 98 GLY A CA 1
ATOM 771 C C . GLY A 1 98 ? 17.397 -10.200 -32.619 1.00 73.75 98 GLY A C 1
ATOM 772 O O . GLY A 1 98 ? 16.940 -9.327 -31.879 1.00 73.75 98 GLY A O 1
ATOM 773 N N . ASP A 1 99 ? 18.591 -10.763 -32.430 1.00 81.06 99 ASP A N 1
ATOM 774 C CA . ASP A 1 99 ? 19.486 -10.406 -31.326 1.00 81.06 99 ASP A CA 1
ATOM 775 C C . ASP A 1 99 ? 20.117 -9.027 -31.582 1.00 81.06 99 ASP A C 1
ATOM 777 O O . ASP A 1 99 ? 20.925 -8.855 -32.496 1.00 81.06 99 ASP A O 1
ATOM 781 N N . LEU A 1 100 ? 19.731 -8.030 -30.783 1.00 81.44 100 LEU A N 1
ATOM 782 C CA . LEU A 1 100 ? 20.425 -6.742 -30.721 1.00 81.44 100 LEU A CA 1
ATOM 783 C C . LEU A 1 100 ? 21.690 -6.897 -29.871 1.00 81.44 100 LEU A C 1
ATOM 785 O O . LEU A 1 100 ? 21.662 -7.578 -28.844 1.00 81.44 100 LEU A O 1
ATOM 789 N N . THR A 1 101 ? 22.784 -6.226 -30.244 1.00 87.88 101 THR A N 1
ATOM 790 C CA . THR A 1 101 ? 23.885 -6.026 -29.286 1.00 87.88 101 THR A CA 1
ATOM 791 C C . THR A 1 101 ? 23.419 -5.125 -28.142 1.00 87.88 101 THR A C 1
ATOM 793 O O . THR A 1 101 ? 22.444 -4.382 -28.288 1.00 87.88 101 THR A O 1
ATOM 796 N N . ASN A 1 102 ? 24.131 -5.140 -27.013 1.00 85.38 102 ASN A N 1
ATOM 797 C CA . ASN A 1 102 ? 23.821 -4.243 -25.897 1.00 85.38 102 ASN A CA 1
ATOM 798 C C . ASN A 1 102 ? 23.845 -2.770 -26.341 1.00 85.38 102 ASN A C 1
ATOM 800 O O . ASN A 1 102 ? 22.928 -2.025 -26.013 1.00 85.38 102 ASN A O 1
ATOM 804 N N . GLU A 1 103 ? 24.808 -2.362 -27.179 1.00 87.19 103 GLU A N 1
ATOM 805 C CA . GLU A 1 103 ? 24.874 -0.983 -27.683 1.00 87.19 103 GLU A CA 1
ATOM 806 C C . GLU A 1 103 ? 23.674 -0.628 -28.569 1.00 87.19 103 GLU A C 1
ATOM 808 O O . GLU A 1 103 ? 23.148 0.482 -28.496 1.00 87.19 103 GLU A O 1
ATOM 813 N N . GLN A 1 104 ? 23.229 -1.560 -29.417 1.00 88.56 104 GLN A N 1
ATOM 814 C CA . GLN A 1 104 ? 22.058 -1.356 -30.271 1.00 88.56 104 GLN A CA 1
ATOM 815 C C . GLN A 1 104 ? 20.767 -1.296 -29.457 1.00 88.56 104 GLN A C 1
ATOM 817 O O . GLN A 1 104 ? 19.867 -0.524 -29.792 1.00 88.56 104 GLN A O 1
ATOM 822 N N . PHE A 1 105 ? 20.678 -2.102 -28.399 1.00 88.75 105 PHE A N 1
ATOM 823 C CA . PHE A 1 105 ? 19.561 -2.071 -27.472 1.00 88.75 105 PHE A CA 1
ATOM 824 C C . PHE A 1 105 ? 19.496 -0.716 -26.765 1.00 88.75 105 PHE A C 1
ATOM 826 O O . PHE A 1 105 ? 18.481 -0.027 -26.869 1.00 88.75 105 PHE A O 1
ATOM 833 N N . ASP A 1 106 ? 20.593 -0.301 -26.131 1.00 86.88 106 ASP A N 1
ATOM 834 C CA . ASP A 1 106 ? 20.669 0.948 -25.371 1.00 86.88 106 ASP A CA 1
ATOM 835 C C . ASP A 1 106 ? 20.395 2.169 -26.260 1.00 86.88 106 ASP A C 1
ATOM 837 O O . ASP A 1 106 ? 19.628 3.053 -25.882 1.00 86.88 106 ASP A O 1
ATOM 841 N N . ALA A 1 107 ? 20.926 2.190 -27.488 1.00 87.44 107 ALA A N 1
ATOM 842 C CA . ALA A 1 107 ? 20.668 3.264 -28.450 1.00 87.44 107 ALA A CA 1
ATOM 843 C C . ALA A 1 107 ? 19.197 3.352 -28.903 1.00 87.44 107 ALA A C 1
ATOM 845 O O . ALA A 1 107 ? 18.753 4.403 -29.370 1.00 87.44 107 ALA A O 1
ATOM 846 N N . ALA A 1 108 ? 18.439 2.259 -28.795 1.00 89.62 108 ALA A N 1
ATOM 847 C CA . ALA A 1 108 ? 17.034 2.202 -29.179 1.00 89.62 108 ALA A CA 1
ATOM 848 C C . ALA A 1 108 ? 16.067 2.449 -28.001 1.00 89.62 108 ALA A C 1
ATOM 850 O O . ALA A 1 108 ? 14.859 2.586 -28.231 1.00 89.62 108 ALA A O 1
ATOM 851 N N . VAL A 1 109 ? 16.566 2.539 -26.761 1.00 92.88 109 VAL A N 1
ATOM 852 C CA . VAL A 1 109 ? 15.772 2.921 -25.586 1.00 92.88 109 VAL A CA 1
ATOM 853 C C . VAL A 1 109 ? 15.324 4.378 -25.721 1.00 92.88 109 VAL A C 1
ATOM 855 O O . VAL A 1 109 ? 16.130 5.283 -25.927 1.00 92.88 109 VAL A O 1
ATOM 858 N N . GLN A 1 110 ? 14.020 4.631 -25.579 1.00 95.50 110 GLN A N 1
ATOM 859 C CA . GLN A 1 110 ? 13.472 5.991 -25.615 1.00 95.50 110 GLN A CA 1
ATOM 860 C C . GLN A 1 110 ? 12.901 6.371 -24.255 1.00 95.50 110 GLN A C 1
ATOM 862 O O . GLN A 1 110 ? 11.918 5.784 -23.800 1.00 95.50 110 GLN A O 1
ATOM 867 N N . VAL A 1 111 ? 13.488 7.394 -23.636 1.00 97.06 111 VAL A N 1
ATOM 868 C CA . VAL A 1 111 ? 13.023 7.969 -22.372 1.00 97.06 111 VAL A CA 1
ATOM 869 C C . VAL A 1 111 ? 12.161 9.192 -22.664 1.00 97.06 111 VAL A C 1
ATOM 871 O O . VAL A 1 111 ? 12.595 10.119 -23.343 1.00 97.06 111 VAL A O 1
ATOM 874 N N . THR A 1 112 ? 10.937 9.215 -22.140 1.00 97.81 112 THR A N 1
ATOM 875 C CA . THR A 1 112 ? 9.999 10.327 -22.339 1.00 97.81 112 THR A CA 1
ATOM 876 C C . THR A 1 112 ? 9.563 10.904 -20.992 1.00 97.81 112 THR A C 1
ATOM 878 O O . THR A 1 112 ? 8.890 10.197 -20.240 1.00 97.81 112 THR A O 1
ATOM 881 N N . PRO A 1 113 ? 9.883 12.173 -20.671 1.00 98.06 113 PRO A N 1
ATOM 882 C CA . PRO A 1 113 ? 9.356 12.844 -19.485 1.00 98.06 113 PRO A CA 1
ATOM 883 C C . PRO A 1 113 ? 7.826 12.889 -19.505 1.00 98.06 113 PRO A C 1
ATOM 885 O O . PRO A 1 113 ? 7.212 13.117 -20.548 1.00 98.06 113 PRO A O 1
ATOM 888 N N . CYS A 1 114 ? 7.192 12.685 -18.356 1.00 97.94 114 CYS A N 1
ATOM 889 C CA . CYS A 1 114 ? 5.740 12.728 -18.233 1.00 97.94 114 CYS A CA 1
ATOM 890 C C . CYS A 1 114 ? 5.290 13.051 -16.801 1.00 97.94 114 CYS A C 1
ATOM 892 O O . CYS A 1 114 ? 6.093 13.208 -15.881 1.00 97.94 114 CYS A O 1
ATOM 894 N N . ASN A 1 115 ? 3.973 13.124 -16.615 1.00 98.25 115 ASN A N 1
ATOM 895 C CA . ASN A 1 115 ? 3.338 13.026 -15.306 1.00 98.25 115 ASN A CA 1
ATOM 896 C C . ASN A 1 115 ? 2.822 11.583 -15.132 1.00 98.25 115 ASN A C 1
ATOM 898 O O . ASN A 1 115 ? 1.793 11.241 -15.737 1.00 98.25 115 ASN A O 1
ATOM 902 N N . PRO A 1 116 ? 3.500 10.719 -14.348 1.00 98.19 116 PRO A N 1
ATOM 903 C CA . PRO A 1 116 ? 3.104 9.320 -14.186 1.00 98.19 116 PRO A CA 1
ATOM 904 C C . PRO A 1 116 ? 1.673 9.156 -13.668 1.00 98.19 116 PRO A C 1
ATOM 906 O O . PRO A 1 116 ? 0.938 8.299 -14.152 1.00 98.19 116 PRO A O 1
ATOM 909 N N . ARG A 1 117 ? 1.210 10.015 -12.748 1.00 96.56 117 ARG A N 1
ATOM 910 C CA . ARG A 1 117 ? -0.170 9.964 -12.223 1.00 96.56 117 ARG A CA 1
ATOM 911 C C . ARG A 1 117 ? -1.227 10.247 -13.286 1.00 96.56 117 ARG A C 1
ATOM 913 O O . ARG A 1 117 ? -2.269 9.592 -13.290 1.00 96.56 117 ARG A O 1
ATOM 920 N N . GLU A 1 118 ? -1.010 11.239 -14.143 1.00 96.56 118 GLU A N 1
ATOM 921 C CA . GLU A 1 118 ? -1.941 11.573 -15.230 1.00 96.56 118 GLU A CA 1
ATOM 922 C C . GLU A 1 118 ? -1.914 10.508 -16.325 1.00 96.56 118 GLU A C 1
ATOM 924 O O . GLU A 1 118 ? -2.965 10.008 -16.735 1.00 96.56 118 GLU A O 1
ATOM 929 N N . SER A 1 119 ? -0.714 10.073 -16.701 1.00 97.12 119 SER A N 1
ATOM 930 C CA . SER A 1 119 ? -0.492 8.989 -17.659 1.00 97.12 119 SER A CA 1
ATOM 931 C C . SER A 1 119 ? -1.126 7.679 -17.178 1.00 97.12 119 SER A C 1
ATOM 933 O O . SER A 1 119 ? -1.757 6.960 -17.948 1.00 97.12 119 SER A O 1
ATOM 935 N N . TRP A 1 120 ? -1.066 7.398 -15.873 1.00 96.25 120 TRP A N 1
ATOM 936 C CA . TRP A 1 120 ? -1.737 6.266 -15.238 1.00 96.25 120 TRP A CA 1
ATOM 937 C C . TRP A 1 120 ? -3.266 6.393 -15.188 1.00 96.25 120 TRP A C 1
ATOM 939 O O . TRP A 1 120 ? -3.968 5.388 -15.091 1.00 96.25 120 TRP A O 1
ATOM 949 N N . ARG A 1 121 ? -3.846 7.590 -15.259 1.00 93.81 121 ARG A N 1
ATOM 950 C CA . ARG A 1 121 ? -5.311 7.718 -15.370 1.00 93.81 121 ARG A CA 1
ATOM 951 C C . ARG A 1 121 ? -5.792 7.418 -16.783 1.00 93.81 121 ARG A C 1
ATOM 953 O O . ARG A 1 121 ? -6.868 6.847 -16.951 1.00 93.81 121 ARG A O 1
ATOM 960 N N . ASN A 1 122 ? -4.985 7.745 -17.789 1.00 94.94 122 ASN A N 1
ATOM 961 C CA . ASN A 1 122 ? -5.265 7.387 -19.171 1.00 94.94 122 ASN A CA 1
ATOM 962 C C . ASN A 1 122 ? -4.962 5.896 -19.414 1.00 94.94 122 ASN A C 1
ATOM 964 O O . ASN A 1 122 ? -3.809 5.479 -19.503 1.00 94.94 122 ASN A O 1
ATOM 968 N N . ARG A 1 123 ? -6.004 5.064 -19.541 1.00 92.06 123 ARG A N 1
ATOM 969 C CA . ARG A 1 123 ? -5.861 3.606 -19.743 1.00 92.06 123 ARG A CA 1
ATOM 970 C C . ARG A 1 123 ? -5.216 3.216 -21.071 1.00 92.06 123 ARG A C 1
ATOM 972 O O . ARG A 1 123 ? -4.681 2.117 -21.150 1.00 92.06 123 ARG A O 1
ATOM 979 N N . ALA A 1 124 ? -5.226 4.108 -22.058 1.00 95.38 124 ALA A N 1
ATOM 980 C CA . ALA A 1 124 ? -4.606 3.893 -23.360 1.00 95.38 124 ALA A CA 1
ATOM 981 C C . ALA A 1 124 ? -3.162 4.422 -23.440 1.00 95.38 124 ALA A C 1
ATOM 983 O O . ALA A 1 124 ? -2.529 4.306 -24.485 1.00 95.38 124 ALA A O 1
ATOM 984 N N . HIS A 1 125 ? -2.630 5.026 -22.369 1.00 96.56 125 HIS A N 1
ATOM 985 C CA . HIS A 1 125 ? -1.290 5.607 -22.406 1.00 96.56 125 HIS A CA 1
ATOM 986 C C . HIS A 1 125 ? -0.212 4.519 -22.603 1.00 96.56 125 HIS A C 1
ATOM 988 O O . HIS A 1 125 ? -0.214 3.531 -21.862 1.00 96.56 125 HIS A O 1
ATOM 994 N N . PRO A 1 126 ? 0.748 4.692 -23.532 1.00 95.25 126 PRO A N 1
ATOM 995 C CA . PRO A 1 126 ? 1.750 3.666 -23.842 1.00 95.25 126 PRO A CA 1
ATOM 996 C C . PRO A 1 126 ? 2.684 3.361 -22.661 1.00 95.25 126 PRO A C 1
ATOM 998 O O . PRO A 1 126 ? 3.043 2.213 -22.433 1.00 95.25 126 PRO A O 1
ATOM 1001 N N . GLY A 1 127 ? 2.997 4.361 -21.831 1.00 95.69 127 GLY A N 1
ATOM 1002 C CA . GLY A 1 127 ? 3.840 4.196 -20.638 1.00 95.69 127 GLY A CA 1
ATOM 100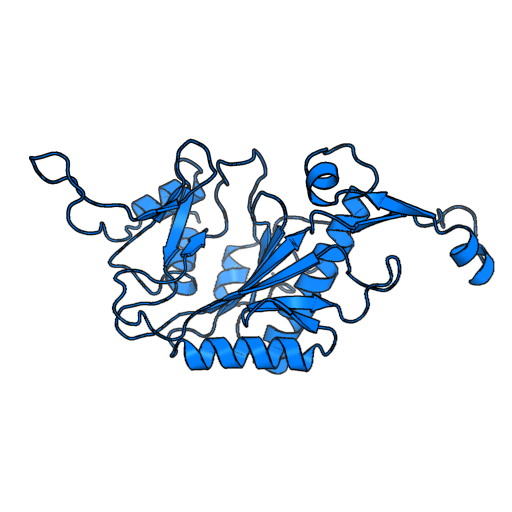3 C C . GLY A 1 127 ? 3.235 3.371 -19.493 1.00 95.69 127 GLY A C 1
ATOM 1004 O O . GLY A 1 127 ? 3.878 3.185 -18.466 1.00 95.69 127 GLY A O 1
ATOM 1005 N N . ARG A 1 128 ? 2.000 2.864 -19.609 1.00 95.12 128 ARG A N 1
ATOM 1006 C CA . ARG A 1 128 ? 1.363 2.132 -18.501 1.00 95.12 128 ARG A CA 1
ATOM 1007 C C . ARG A 1 128 ? 2.102 0.873 -18.087 1.00 95.12 128 ARG A C 1
ATOM 1009 O O . ARG A 1 128 ? 2.107 0.562 -16.901 1.00 95.12 128 ARG A O 1
ATOM 1016 N N . GLU A 1 129 ? 2.653 0.121 -19.033 1.00 94.94 129 GLU A N 1
ATOM 1017 C CA . GLU A 1 129 ? 3.409 -1.092 -18.703 1.00 94.94 129 GLU A CA 1
ATOM 1018 C C . GLU A 1 129 ? 4.685 -0.757 -17.933 1.00 94.94 129 GLU A C 1
ATOM 1020 O O . GLU A 1 129 ? 4.989 -1.437 -16.956 1.00 94.94 129 GLU A O 1
ATOM 1025 N N . TRP A 1 130 ? 5.329 0.361 -18.274 1.00 96.75 130 TRP A N 1
ATOM 1026 C CA . TRP A 1 130 ? 6.469 0.898 -17.537 1.00 96.75 130 TRP A CA 1
ATOM 1027 C C . TRP A 1 130 ? 6.116 1.234 -16.082 1.00 96.75 130 TRP A C 1
ATOM 1029 O O . TRP A 1 130 ? 6.789 0.794 -15.154 1.00 96.75 130 TRP A O 1
ATOM 1039 N N . PHE A 1 131 ? 4.997 1.925 -15.848 1.00 97.62 131 PHE A N 1
ATOM 1040 C CA . PHE A 1 131 ? 4.562 2.237 -14.481 1.00 97.62 131 PHE A CA 1
ATOM 1041 C C . PHE A 1 131 ? 4.183 0.988 -13.677 1.00 97.62 131 PHE A C 1
ATOM 1043 O O . PHE A 1 131 ? 4.411 0.943 -12.471 1.00 97.62 131 PHE A O 1
ATOM 1050 N N . LYS A 1 132 ? 3.612 -0.041 -14.324 1.00 97.38 132 LYS A N 1
ATOM 1051 C CA . LYS A 1 132 ? 3.366 -1.334 -13.662 1.00 97.38 132 LYS A CA 1
ATOM 1052 C C . LYS A 1 132 ? 4.682 -1.983 -13.261 1.00 97.38 132 LYS A C 1
ATOM 1054 O O . LYS A 1 132 ? 4.780 -2.408 -12.118 1.00 97.38 132 LYS A O 1
ATOM 1059 N N . TYR A 1 133 ? 5.659 -2.015 -14.170 1.00 97.19 133 TYR A N 1
ATOM 1060 C CA . TYR A 1 133 ? 6.995 -2.531 -13.890 1.00 97.19 133 TYR A CA 1
ATOM 1061 C C . TYR A 1 133 ? 7.616 -1.820 -12.690 1.00 97.19 133 TYR A C 1
ATOM 1063 O O . TYR A 1 133 ? 8.093 -2.493 -11.783 1.00 97.19 133 TYR A O 1
ATOM 1071 N N . GLN A 1 134 ? 7.520 -0.489 -12.611 1.00 97.75 134 GLN A N 1
ATOM 1072 C CA . GLN A 1 134 ? 8.085 0.227 -11.472 1.00 97.75 134 GLN A CA 1
ATOM 1073 C C . GLN A 1 134 ? 7.360 -0.043 -10.151 1.00 97.75 134 GLN A C 1
ATOM 1075 O O . GLN A 1 134 ? 7.995 -0.386 -9.155 1.00 97.75 134 GLN A O 1
ATOM 1080 N N . LEU A 1 135 ? 6.025 0.041 -10.146 1.00 98.31 135 LEU A N 1
ATOM 1081 C CA . LEU A 1 135 ? 5.218 -0.273 -8.965 1.00 98.31 135 LEU A CA 1
ATOM 1082 C C . LEU A 1 135 ? 5.475 -1.708 -8.481 1.00 98.31 135 LEU A C 1
ATOM 1084 O O . LEU A 1 135 ? 5.686 -1.931 -7.290 1.00 98.31 135 LEU A O 1
ATOM 1088 N N . ARG A 1 136 ? 5.480 -2.684 -9.397 1.00 97.69 136 ARG A N 1
ATOM 1089 C CA . ARG A 1 136 ? 5.734 -4.096 -9.081 1.00 97.69 136 ARG A CA 1
ATOM 1090 C C . ARG A 1 136 ? 7.165 -4.349 -8.655 1.00 97.69 136 ARG A C 1
ATOM 1092 O O . ARG A 1 136 ? 7.355 -5.076 -7.693 1.00 97.69 136 ARG A O 1
ATOM 1099 N N . GLY A 1 137 ? 8.144 -3.734 -9.306 1.00 97.56 137 GLY A N 1
ATOM 1100 C CA . GLY A 1 137 ? 9.550 -3.871 -8.947 1.00 97.56 137 GLY A CA 1
ATOM 1101 C C . GLY A 1 137 ? 9.815 -3.447 -7.504 1.00 97.56 137 GLY A C 1
ATOM 1102 O O . GLY A 1 137 ? 10.511 -4.159 -6.781 1.00 97.56 137 GLY A O 1
ATOM 1103 N N . VAL A 1 138 ? 9.218 -2.339 -7.058 1.00 98.38 138 VAL A N 1
ATOM 1104 C CA . VAL A 1 138 ? 9.315 -1.902 -5.657 1.00 98.38 138 VAL A CA 1
ATOM 1105 C C . VAL A 1 138 ? 8.492 -2.795 -4.728 1.00 98.38 138 VAL A C 1
ATOM 1107 O O . VAL A 1 138 ? 9.001 -3.231 -3.696 1.00 98.38 138 VAL A O 1
ATOM 1110 N N . ALA A 1 139 ? 7.251 -3.130 -5.092 1.00 98.56 139 ALA A N 1
ATOM 1111 C CA . ALA A 1 139 ? 6.404 -3.976 -4.254 1.00 98.56 139 ALA A CA 1
ATOM 1112 C C . ALA A 1 139 ? 6.987 -5.382 -4.041 1.00 98.56 139 ALA A C 1
ATOM 1114 O O . ALA A 1 139 ? 6.929 -5.898 -2.927 1.00 98.56 139 ALA A O 1
ATOM 1115 N N . ASP A 1 140 ? 7.566 -5.990 -5.076 1.00 98.19 140 ASP A N 1
ATOM 1116 C CA . ASP A 1 140 ? 8.163 -7.324 -5.021 1.00 98.19 140 ASP A CA 1
ATOM 1117 C C . ASP A 1 140 ? 9.439 -7.325 -4.166 1.00 98.19 140 ASP A C 1
ATOM 1119 O O . ASP A 1 140 ? 9.594 -8.222 -3.340 1.00 98.19 140 ASP A O 1
ATOM 1123 N N . ARG A 1 141 ? 10.298 -6.297 -4.278 1.00 98.25 141 ARG A N 1
ATOM 1124 C CA . ARG A 1 141 ? 11.479 -6.134 -3.406 1.00 98.25 141 ARG A CA 1
ATOM 1125 C C . ARG A 1 141 ? 11.091 -6.019 -1.937 1.00 98.25 141 ARG A C 1
ATOM 1127 O O . ARG A 1 141 ? 11.599 -6.773 -1.114 1.00 98.25 141 ARG A O 1
ATOM 1134 N N . LEU A 1 142 ? 10.155 -5.122 -1.622 1.00 98.75 142 LEU A N 1
ATOM 1135 C CA . LEU A 1 142 ? 9.676 -4.937 -0.251 1.00 98.75 142 LEU A CA 1
ATOM 1136 C C . LEU A 1 142 ? 9.003 -6.205 0.276 1.00 98.75 142 LEU A C 1
ATOM 1138 O O . LEU A 1 142 ? 9.261 -6.608 1.403 1.00 98.75 142 LEU A O 1
ATOM 1142 N N . SER A 1 143 ? 8.173 -6.866 -0.537 1.00 98.62 143 SER A N 1
ATOM 1143 C CA . SER A 1 143 ? 7.488 -8.090 -0.106 1.00 98.62 143 SER A CA 1
ATOM 1144 C C . SER A 1 143 ? 8.475 -9.215 0.188 1.00 98.62 143 SER A C 1
ATOM 1146 O O . SER A 1 143 ? 8.335 -9.916 1.188 1.00 98.62 143 SER A O 1
ATOM 1148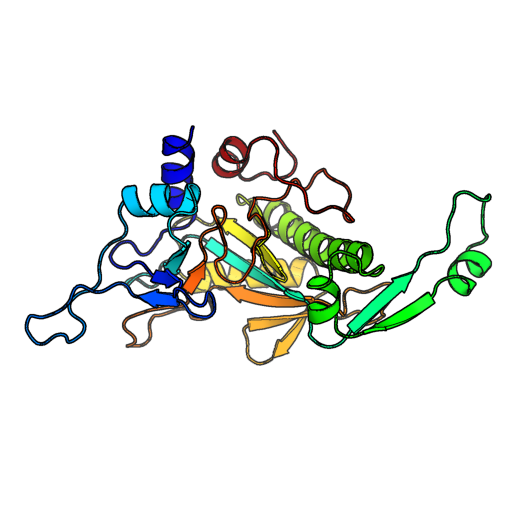 N N . ARG A 1 144 ? 9.490 -9.365 -0.671 1.00 98.12 144 ARG A N 1
ATOM 1149 C CA . ARG A 1 144 ? 10.568 -10.337 -0.503 1.00 98.12 144 ARG A CA 1
ATOM 1150 C C . ARG A 1 144 ? 11.382 -10.062 0.753 1.00 98.12 144 ARG A C 1
ATOM 1152 O O . ARG A 1 144 ? 11.555 -10.979 1.541 1.00 98.12 144 ARG A O 1
ATOM 1159 N N . ALA A 1 145 ? 11.795 -8.819 0.978 1.00 98.50 145 ALA A N 1
ATOM 1160 C CA . ALA A 1 145 ? 12.517 -8.434 2.187 1.00 98.50 145 ALA A CA 1
ATOM 1161 C C . ALA A 1 145 ? 11.691 -8.681 3.462 1.00 98.50 145 ALA A C 1
ATOM 1163 O O . ALA A 1 145 ? 12.201 -9.250 4.418 1.00 98.50 145 ALA A O 1
ATOM 1164 N N . ILE A 1 146 ? 10.390 -8.364 3.474 1.00 98.75 146 ILE A N 1
ATOM 1165 C CA . ILE A 1 146 ? 9.517 -8.711 4.612 1.00 98.75 146 ILE A CA 1
ATOM 1166 C C . ILE A 1 146 ? 9.541 -10.223 4.877 1.00 98.75 146 ILE A C 1
ATOM 1168 O O . ILE A 1 146 ? 9.706 -10.646 6.019 1.00 98.75 146 ILE A O 1
ATOM 1172 N N . TYR A 1 147 ? 9.369 -11.035 3.834 1.00 97.62 147 TYR A N 1
ATOM 1173 C CA . TYR A 1 147 ? 9.261 -12.484 3.982 1.00 97.62 147 TYR A CA 1
ATOM 1174 C C . TYR A 1 147 ? 10.596 -13.157 4.329 1.00 97.62 147 TYR A C 1
ATOM 1176 O O . TYR A 1 147 ? 10.626 -14.033 5.182 1.00 97.62 147 TYR A O 1
ATOM 1184 N N . GLU A 1 148 ? 11.696 -12.765 3.685 1.00 96.88 148 GLU A N 1
ATOM 1185 C CA . GLU A 1 148 ? 13.010 -13.400 3.852 1.00 96.88 148 GLU A CA 1
ATOM 1186 C C . GLU A 1 148 ? 13.801 -12.831 5.038 1.00 96.88 148 GLU A C 1
ATOM 1188 O O . GLU A 1 148 ? 14.553 -13.568 5.666 1.00 96.88 148 GLU A O 1
ATOM 1193 N N . THR A 1 149 ? 13.660 -11.539 5.355 1.00 97.81 149 THR A N 1
ATOM 1194 C CA . THR A 1 149 ? 14.424 -10.894 6.439 1.00 97.81 149 THR A CA 1
ATOM 1195 C C . THR A 1 149 ? 13.698 -10.955 7.775 1.00 97.81 149 THR A C 1
ATOM 1197 O O . THR A 1 149 ? 14.339 -11.165 8.800 1.00 97.81 149 THR A O 1
ATOM 1200 N N . LEU A 1 150 ? 12.376 -10.756 7.785 1.00 97.88 150 LEU A N 1
ATOM 1201 C CA . LEU A 1 150 ? 11.597 -10.757 9.027 1.00 97.88 150 LEU A CA 1
ATOM 1202 C C . LEU A 1 150 ? 10.855 -12.073 9.275 1.00 97.88 150 LEU A C 1
ATOM 1204 O O . LEU A 1 150 ? 10.328 -12.258 10.368 1.00 97.88 150 LEU A O 1
ATOM 1208 N N . GLU A 1 151 ? 10.767 -12.955 8.274 1.00 97.31 151 GLU A N 1
ATOM 1209 C CA . GLU A 1 151 ? 10.046 -14.235 8.356 1.00 97.31 151 GLU A CA 1
ATOM 1210 C C . GLU A 1 151 ? 8.572 -14.086 8.775 1.00 97.31 151 GLU A C 1
ATOM 1212 O O . GLU A 1 151 ? 7.979 -14.971 9.398 1.00 97.31 151 GLU A O 1
ATOM 1217 N N . ILE A 1 152 ? 7.946 -12.957 8.417 1.00 97.88 152 ILE A N 1
ATOM 1218 C CA . ILE A 1 152 ? 6.535 -12.694 8.714 1.00 97.88 152 ILE A CA 1
ATOM 1219 C C . ILE A 1 152 ? 5.648 -12.784 7.463 1.00 97.88 152 ILE A C 1
ATOM 1221 O O . ILE A 1 152 ? 6.089 -12.495 6.348 1.00 97.88 152 ILE A O 1
ATOM 1225 N N . PRO A 1 153 ? 4.354 -13.114 7.641 1.00 98.25 153 PRO A N 1
ATOM 1226 C CA . PRO A 1 153 ? 3.354 -13.045 6.583 1.00 98.25 153 PRO A CA 1
ATOM 1227 C C . PRO A 1 153 ? 3.328 -11.690 5.864 1.00 98.25 153 PRO A C 1
ATOM 1229 O O . PRO A 1 153 ? 3.299 -10.639 6.510 1.00 98.25 153 PRO A O 1
ATOM 1232 N N . VAL A 1 154 ? 3.213 -11.719 4.536 1.00 98.56 154 VAL A N 1
ATOM 1233 C CA . VAL A 1 154 ? 3.188 -10.532 3.676 1.00 98.56 154 VAL A CA 1
ATOM 1234 C C . VAL A 1 154 ? 2.079 -10.604 2.625 1.00 98.56 154 VAL A C 1
ATOM 1236 O O . VAL A 1 154 ? 1.678 -11.681 2.184 1.00 98.56 154 VAL A O 1
ATOM 1239 N N . ALA A 1 155 ? 1.555 -9.446 2.224 1.00 98.44 155 ALA A N 1
ATOM 1240 C CA . ALA A 1 155 ? 0.694 -9.327 1.052 1.00 98.44 155 ALA A CA 1
ATOM 1241 C C . ALA A 1 155 ? 0.854 -7.956 0.389 1.00 98.44 155 ALA A C 1
ATOM 1243 O O . ALA A 1 155 ? 0.967 -6.940 1.074 1.00 98.44 155 ALA A O 1
ATOM 1244 N N . ALA A 1 156 ? 0.769 -7.913 -0.939 1.00 98.44 156 ALA A N 1
ATOM 1245 C CA . ALA A 1 156 ? 0.690 -6.676 -1.706 1.00 98.44 156 ALA A CA 1
ATOM 1246 C C . ALA A 1 156 ? -0.708 -6.508 -2.317 1.00 98.44 156 ALA A C 1
ATOM 1248 O O . ALA A 1 156 ? -1.313 -7.479 -2.768 1.00 98.44 156 ALA A O 1
ATOM 1249 N N . ALA A 1 157 ? -1.240 -5.287 -2.357 1.00 98.25 157 ALA A N 1
ATOM 1250 C CA . ALA A 1 157 ? -2.556 -4.994 -2.915 1.00 98.25 157 ALA A CA 1
ATOM 1251 C C . ALA A 1 157 ? -2.538 -3.772 -3.831 1.00 98.25 157 ALA A C 1
ATOM 1253 O O . ALA A 1 157 ? -1.930 -2.750 -3.520 1.00 98.25 157 ALA A O 1
ATOM 1254 N N . TYR A 1 158 ? -3.283 -3.842 -4.933 1.00 97.69 158 TYR A N 1
ATOM 1255 C CA . TYR A 1 158 ? -3.572 -2.661 -5.735 1.00 97.69 158 TYR A CA 1
ATOM 1256 C C . TYR A 1 158 ? -4.574 -1.757 -5.011 1.00 97.69 158 TYR A C 1
ATOM 1258 O O . TYR A 1 158 ? -5.681 -2.184 -4.672 1.00 97.69 158 TYR A O 1
ATOM 1266 N N . SER A 1 159 ? -4.214 -0.484 -4.801 1.00 94.12 159 SER A N 1
ATOM 1267 C CA . SER A 1 159 ? -5.020 0.458 -4.006 1.00 94.12 159 SER A CA 1
ATOM 1268 C C . SER A 1 159 ? -6.313 0.911 -4.698 1.00 94.12 159 SER A C 1
ATOM 1270 O O . SER A 1 159 ? -7.144 1.602 -4.094 1.00 94.12 159 SER A O 1
ATOM 1272 N N . GLY A 1 160 ? -6.492 0.551 -5.974 1.00 92.19 160 GLY A N 1
ATOM 1273 C CA . GLY A 1 160 ? -7.596 1.023 -6.805 1.00 92.19 160 GLY A CA 1
ATOM 1274 C C . GLY A 1 160 ? -7.446 2.472 -7.235 1.00 92.19 160 GLY A C 1
ATOM 1275 O O . GLY A 1 160 ? -8.439 3.130 -7.515 1.00 92.19 160 GLY A O 1
ATOM 1276 N N . SER A 1 161 ? -6.242 3.038 -7.210 1.00 92.19 161 SER A N 1
ATOM 1277 C CA . SER A 1 161 ? -6.010 4.380 -7.741 1.00 92.19 161 SER A CA 1
ATOM 1278 C C . SER A 1 161 ? -4.669 4.443 -8.458 1.00 92.19 161 SER A C 1
ATOM 1280 O O . SER A 1 161 ? -4.585 4.062 -9.619 1.00 92.19 161 SER A O 1
ATOM 1282 N N . LYS A 1 162 ? -3.621 4.934 -7.799 1.00 92.75 162 LYS A N 1
ATOM 1283 C CA . LYS A 1 162 ? -2.345 5.324 -8.427 1.00 92.75 162 LYS A CA 1
ATOM 1284 C C . LYS A 1 162 ? -1.132 4.630 -7.795 1.00 92.75 162 LYS A C 1
ATOM 1286 O O . LYS A 1 162 ? -0.017 5.101 -7.977 1.00 92.75 162 LYS A O 1
ATOM 1291 N N . GLY A 1 163 ? -1.368 3.553 -7.051 1.00 96.81 163 GLY A N 1
ATOM 1292 C CA . GLY A 1 163 ? -0.347 2.951 -6.211 1.00 96.81 163 GLY A CA 1
ATOM 1293 C C . GLY A 1 163 ? -0.690 1.549 -5.723 1.00 96.81 163 GLY A C 1
ATOM 1294 O O . GLY A 1 163 ? -1.758 1.006 -6.032 1.00 96.81 163 GLY A O 1
ATOM 1295 N N . LEU A 1 164 ? 0.232 0.986 -4.955 1.00 98.38 164 LEU A N 1
ATOM 1296 C CA . LEU A 1 164 ? 0.151 -0.312 -4.296 1.00 98.38 164 LEU A CA 1
ATOM 1297 C C . LEU A 1 164 ? 0.331 -0.128 -2.793 1.00 98.38 164 LEU A C 1
ATOM 1299 O O . LEU A 1 164 ? 1.008 0.792 -2.361 1.00 98.38 164 LEU A O 1
ATOM 1303 N N . HIS A 1 165 ? -0.216 -1.040 -2.002 1.00 98.69 165 HIS A N 1
ATOM 1304 C CA . HIS A 1 165 ? 0.171 -1.184 -0.604 1.00 98.69 165 HIS A CA 1
ATOM 1305 C C . HIS A 1 165 ? 0.872 -2.526 -0.419 1.00 98.69 165 HIS A C 1
ATOM 1307 O O . HIS A 1 165 ? 0.355 -3.538 -0.890 1.00 98.69 165 HIS A O 1
ATOM 1313 N N . VAL A 1 166 ? 1.999 -2.549 0.284 1.00 98.81 166 VAL A N 1
ATOM 1314 C CA . VAL A 1 166 ? 2.640 -3.784 0.763 1.00 98.81 166 VAL A CA 1
ATOM 1315 C C . VAL A 1 166 ? 2.492 -3.838 2.275 1.00 98.81 166 VAL A C 1
ATOM 1317 O O . VAL A 1 166 ? 2.786 -2.855 2.948 1.00 98.81 166 VAL A O 1
ATOM 1320 N N . TYR A 1 167 ? 2.021 -4.962 2.806 1.00 98.81 167 TYR A N 1
ATOM 1321 C CA . TYR A 1 167 ? 1.707 -5.148 4.221 1.00 98.81 167 TYR A CA 1
ATOM 1322 C C . TYR A 1 167 ? 2.579 -6.246 4.825 1.00 98.81 167 TYR A C 1
ATOM 1324 O O . TYR A 1 167 ? 2.556 -7.363 4.316 1.00 98.81 167 TYR A O 1
ATOM 1332 N N . GLY A 1 168 ? 3.268 -5.960 5.932 1.00 98.69 168 GLY A N 1
ATOM 1333 C CA . GLY A 1 168 ? 3.904 -6.974 6.779 1.00 98.69 168 GLY A CA 1
ATOM 1334 C C . GLY A 1 168 ? 3.054 -7.232 8.020 1.00 98.69 168 GLY A C 1
ATOM 1335 O O . GLY A 1 168 ? 2.806 -6.308 8.795 1.00 98.69 168 GLY A O 1
ATOM 1336 N N . PHE A 1 169 ? 2.564 -8.461 8.212 1.00 98.56 169 PHE A N 1
ATOM 1337 C CA . PHE A 1 169 ? 1.639 -8.786 9.305 1.00 98.56 169 PHE A CA 1
ATOM 1338 C C . PHE A 1 169 ? 2.380 -9.308 10.536 1.00 98.56 169 PHE A C 1
ATOM 1340 O O . PHE A 1 169 ? 2.561 -10.512 10.712 1.00 98.56 169 PHE A O 1
ATOM 1347 N N . THR A 1 170 ? 2.727 -8.391 11.430 1.00 98.00 170 THR A N 1
ATOM 1348 C CA . THR A 1 170 ? 3.422 -8.665 12.696 1.00 98.00 170 THR A CA 1
ATOM 1349 C C . THR A 1 170 ? 2.535 -9.359 13.734 1.00 98.00 170 THR A C 1
ATOM 1351 O O . THR A 1 170 ? 3.027 -9.948 14.691 1.00 98.00 170 THR A O 1
ATOM 1354 N N . GLY A 1 171 ? 1.208 -9.264 13.585 1.00 97.31 171 GLY A N 1
ATOM 1355 C CA . GLY A 1 171 ? 0.308 -9.466 14.720 1.00 97.31 171 GLY A CA 1
ATOM 1356 C C . GLY A 1 171 ? 0.413 -8.301 15.717 1.00 97.31 171 GLY A C 1
ATOM 1357 O O . GLY A 1 171 ? 1.091 -7.316 15.422 1.00 97.31 171 GLY A O 1
ATOM 1358 N N . PRO A 1 172 ? -0.308 -8.350 16.853 1.00 97.94 172 PRO A N 1
ATOM 1359 C CA . PRO A 1 172 ? -0.319 -7.253 17.818 1.00 97.94 172 PRO A CA 1
ATOM 1360 C C . PRO A 1 172 ? 1.072 -6.997 18.416 1.00 97.94 172 PRO A C 1
ATOM 1362 O O . PRO A 1 172 ? 1.565 -7.816 19.186 1.00 97.94 172 PRO A O 1
ATOM 1365 N N . VAL A 1 173 ? 1.671 -5.857 18.078 1.00 98.38 173 VAL A N 1
ATOM 1366 C CA . VAL A 1 173 ? 2.976 -5.384 18.578 1.00 98.38 173 VAL A CA 1
ATOM 1367 C C . VAL A 1 173 ? 2.926 -3.881 18.834 1.00 98.38 173 VAL A C 1
ATOM 1369 O O . VAL A 1 173 ? 2.002 -3.199 18.369 1.00 98.38 173 VAL A O 1
ATOM 1372 N N . LYS A 1 174 ? 3.912 -3.332 19.550 1.00 98.19 174 LYS A N 1
ATOM 1373 C CA . LYS A 1 174 ? 4.009 -1.877 19.713 1.00 98.19 174 LYS A CA 1
ATOM 1374 C C . LYS A 1 174 ? 4.263 -1.206 18.369 1.00 98.19 174 LYS A C 1
ATOM 1376 O O . LYS A 1 174 ? 4.986 -1.720 17.522 1.00 98.19 174 LYS A O 1
ATOM 1381 N N . ALA A 1 175 ? 3.680 -0.031 18.169 1.00 97.75 175 ALA A N 1
ATOM 1382 C CA . ALA A 1 175 ? 3.839 0.702 16.918 1.00 97.75 175 ALA A CA 1
ATOM 1383 C C . ALA A 1 175 ? 5.294 1.081 16.620 1.00 97.75 175 ALA A C 1
ATOM 1385 O O . ALA A 1 175 ? 5.661 1.117 15.450 1.00 97.75 175 ALA A O 1
ATOM 1386 N N . ALA A 1 176 ? 6.106 1.315 17.655 1.00 97.75 176 ALA A N 1
ATOM 1387 C CA . ALA A 1 176 ? 7.549 1.508 17.523 1.00 97.75 176 ALA A CA 1
ATOM 1388 C C . ALA A 1 176 ? 8.253 0.259 16.968 1.00 97.75 176 ALA A C 1
ATOM 1390 O O . ALA A 1 176 ? 9.012 0.375 16.017 1.00 97.75 176 ALA A O 1
ATOM 1391 N N . GLU A 1 177 ? 7.921 -0.936 17.461 1.00 98.38 177 GLU A N 1
ATOM 1392 C CA . GLU A 1 177 ? 8.490 -2.200 16.964 1.00 98.38 177 GLU A CA 1
ATOM 1393 C C . GLU A 1 177 ? 8.064 -2.480 15.515 1.00 98.38 177 GLU A C 1
ATOM 1395 O O . GLU A 1 177 ? 8.880 -2.840 14.672 1.00 98.38 177 GLU A O 1
ATOM 1400 N N . ALA A 1 178 ? 6.786 -2.260 15.180 1.00 98.44 178 ALA A N 1
ATOM 1401 C CA . ALA A 1 178 ? 6.321 -2.385 13.795 1.00 98.44 178 ALA A CA 1
ATOM 1402 C C . ALA A 1 178 ? 7.011 -1.376 12.864 1.00 98.44 178 ALA A C 1
ATOM 1404 O O . ALA A 1 178 ? 7.234 -1.660 11.688 1.00 98.44 178 ALA A O 1
ATOM 1405 N N . ARG A 1 179 ? 7.328 -0.187 13.383 1.00 97.88 179 ARG A N 1
ATOM 1406 C CA . ARG A 1 179 ? 8.028 0.855 12.642 1.00 97.88 179 ARG A CA 1
ATOM 1407 C C . ARG A 1 179 ? 9.490 0.488 12.397 1.00 97.88 179 ARG A C 1
ATOM 1409 O O . ARG A 1 179 ? 9.940 0.594 11.261 1.00 97.88 179 ARG A O 1
ATOM 1416 N N . GLU A 1 180 ? 10.178 0.014 13.426 1.00 98.25 180 GLU A N 1
ATOM 1417 C CA . GLU A 1 180 ? 11.544 -0.503 13.343 1.00 98.25 180 GLU A CA 1
ATOM 1418 C C . GLU A 1 180 ? 11.632 -1.667 12.345 1.00 98.25 180 GLU A C 1
ATOM 1420 O O . GLU A 1 180 ? 12.501 -1.678 11.481 1.00 98.25 180 GLU A O 1
ATOM 1425 N N . ALA A 1 181 ? 10.663 -2.588 12.361 1.00 98.62 181 ALA A N 1
ATOM 1426 C CA . ALA A 1 181 ? 10.584 -3.672 11.381 1.00 98.62 181 ALA A CA 1
ATOM 1427 C C . ALA A 1 181 ? 10.485 -3.159 9.929 1.00 98.62 181 ALA A C 1
ATOM 1429 O O . ALA A 1 181 ? 11.127 -3.703 9.030 1.00 98.62 181 ALA A O 1
ATOM 1430 N N . ALA A 1 182 ? 9.714 -2.094 9.683 1.00 98.62 182 ALA A N 1
ATOM 1431 C CA . ALA A 1 182 ? 9.634 -1.478 8.359 1.00 98.62 182 ALA A CA 1
ATOM 1432 C C . ALA A 1 182 ? 10.962 -0.821 7.935 1.00 98.62 182 ALA A C 1
ATOM 1434 O O . ALA A 1 182 ? 11.309 -0.849 6.755 1.00 98.62 182 ALA A O 1
ATOM 1435 N N . GLU A 1 183 ? 11.703 -0.245 8.881 1.00 98.25 183 GLU A N 1
ATOM 1436 C CA . GLU A 1 183 ? 13.017 0.363 8.639 1.00 98.25 183 GLU A CA 1
ATOM 1437 C C . GLU A 1 183 ? 14.075 -0.705 8.338 1.00 98.25 183 GLU A C 1
ATOM 1439 O O . GLU A 1 183 ? 14.769 -0.585 7.332 1.00 98.25 183 GLU A O 1
ATOM 1444 N N . ILE A 1 184 ? 14.087 -1.821 9.079 1.00 98.62 184 ILE A N 1
ATOM 1445 C CA . ILE A 1 184 ? 14.921 -2.999 8.775 1.00 98.62 184 ILE A CA 1
ATOM 1446 C C . ILE A 1 184 ? 14.671 -3.496 7.345 1.00 98.62 184 ILE A C 1
ATOM 1448 O O . ILE A 1 184 ? 15.612 -3.821 6.624 1.00 98.62 184 ILE A O 1
ATOM 1452 N N . VAL A 1 185 ? 13.409 -3.537 6.905 1.00 98.81 185 VAL A N 1
ATOM 1453 C CA . VAL A 1 185 ? 13.068 -3.930 5.530 1.00 98.81 185 VAL A CA 1
ATOM 1454 C C . VAL A 1 185 ? 13.662 -2.957 4.513 1.00 98.81 185 VAL A C 1
ATOM 1456 O O . VAL A 1 185 ? 14.287 -3.408 3.555 1.00 98.81 185 VAL A O 1
ATOM 1459 N N . LEU A 1 186 ? 13.504 -1.645 4.703 1.00 98.50 186 LEU A N 1
ATOM 1460 C CA . LEU A 1 186 ? 14.071 -0.645 3.790 1.00 98.50 186 LEU A CA 1
ATOM 1461 C C . LEU A 1 186 ? 15.601 -0.743 3.718 1.00 98.50 186 LEU A C 1
ATOM 1463 O O . LEU A 1 186 ? 16.151 -0.768 2.615 1.00 98.50 186 LEU A O 1
ATOM 1467 N N . ASP A 1 187 ? 16.257 -0.876 4.870 1.00 98.12 187 ASP A N 1
ATOM 1468 C CA . ASP A 1 187 ? 17.710 -1.010 4.981 1.00 98.12 187 ASP A CA 1
ATOM 1469 C C . ASP A 1 187 ? 18.210 -2.301 4.321 1.00 98.12 187 ASP A C 1
ATOM 1471 O O . ASP A 1 187 ? 19.211 -2.283 3.606 1.00 98.12 187 ASP A O 1
ATOM 1475 N N . SER A 1 188 ? 17.487 -3.414 4.493 1.00 98.38 188 SER A N 1
ATOM 1476 C CA . SER A 1 188 ? 17.842 -4.703 3.883 1.00 98.38 188 SER A CA 1
ATOM 1477 C C . SER A 1 188 ? 17.746 -4.695 2.356 1.00 98.38 188 SER A C 1
ATOM 1479 O O . SER A 1 188 ? 18.525 -5.375 1.689 1.00 98.38 188 SER A O 1
ATOM 1481 N N . VAL A 1 189 ? 16.815 -3.913 1.790 1.00 98.00 189 VAL A N 1
ATOM 1482 C CA . VAL A 1 189 ? 16.737 -3.722 0.337 1.00 98.00 189 VAL A CA 1
ATOM 1483 C C . VAL A 1 189 ? 17.894 -2.844 -0.142 1.00 98.00 189 VAL A C 1
ATOM 1485 O O . VAL A 1 189 ? 18.411 -3.070 -1.231 1.00 98.00 189 VAL A O 1
ATOM 1488 N N . GLY A 1 190 ? 18.310 -1.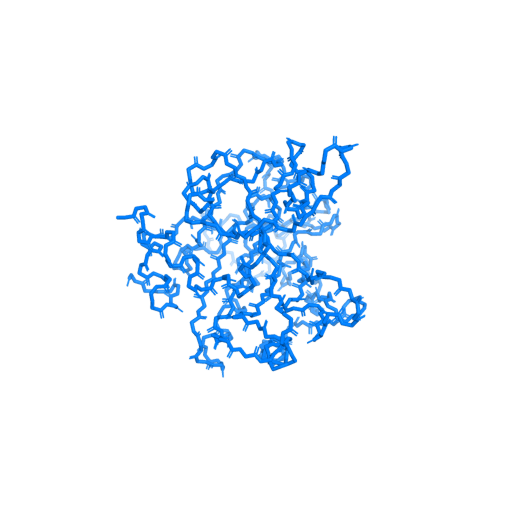849 0.649 1.00 96.94 190 GLY A N 1
ATOM 1489 C CA . GLY A 1 190 ? 19.491 -1.024 0.368 1.00 96.94 190 GLY A CA 1
ATOM 1490 C C . GLY A 1 190 ? 19.361 -0.095 -0.846 1.00 96.94 190 GLY A C 1
ATOM 1491 O O . GLY A 1 190 ? 20.340 0.517 -1.265 1.00 96.94 190 GLY A O 1
ATOM 1492 N N . GLU A 1 191 ? 18.162 0.021 -1.423 1.00 96.19 191 GLU A N 1
ATOM 1493 C CA . GLU A 1 191 ? 17.893 0.845 -2.607 1.00 96.19 191 GLU A CA 1
ATOM 1494 C C . GLU A 1 191 ? 17.117 2.126 -2.279 1.00 96.19 191 GLU A C 1
ATOM 1496 O O . GLU A 1 191 ? 16.840 2.893 -3.198 1.00 96.19 191 GLU A O 1
ATOM 1501 N N . PHE A 1 192 ? 16.740 2.375 -1.019 1.00 97.62 192 PHE A N 1
ATOM 1502 C CA . PHE A 1 192 ? 15.860 3.486 -0.643 1.00 97.62 192 PHE A CA 1
ATOM 1503 C C . PHE A 1 192 ? 16.545 4.524 0.244 1.00 97.62 192 PHE A C 1
ATOM 1505 O O . PHE A 1 192 ? 17.318 4.192 1.135 1.00 97.62 192 PHE A O 1
ATOM 1512 N N . GLU A 1 193 ? 16.193 5.791 0.042 1.00 96.94 193 GLU A N 1
ATOM 1513 C CA . GLU A 1 193 ? 16.628 6.912 0.873 1.00 96.94 193 GLU A CA 1
ATOM 1514 C C . GLU A 1 193 ? 15.443 7.771 1.321 1.00 96.94 193 GLU A C 1
ATOM 1516 O O . GLU A 1 193 ? 14.395 7.839 0.668 1.00 96.94 193 GLU A O 1
ATOM 1521 N N . LEU A 1 194 ? 15.614 8.447 2.455 1.00 97.38 194 LEU A N 1
ATOM 1522 C CA . LEU A 1 194 ? 14.608 9.331 3.023 1.00 97.38 194 LEU A CA 1
ATOM 1523 C C . LEU A 1 194 ? 14.506 10.626 2.204 1.00 97.38 194 LEU A C 1
ATOM 1525 O O . LEU A 1 194 ? 15.417 11.447 2.182 1.00 97.38 194 LEU A O 1
ATOM 1529 N N . LYS A 1 195 ? 13.346 10.847 1.585 1.00 94.56 195 LYS A N 1
ATOM 1530 C CA . LYS A 1 195 ? 13.048 12.021 0.753 1.00 94.56 195 LYS A CA 1
ATOM 1531 C C . LYS A 1 195 ? 12.483 13.187 1.557 1.00 94.56 195 LYS A C 1
ATOM 1533 O O . LYS A 1 195 ? 12.775 14.349 1.284 1.00 94.56 195 LYS A O 1
ATOM 1538 N N . LYS A 1 196 ? 11.578 12.902 2.501 1.00 92.56 196 LYS A N 1
ATOM 1539 C CA . LYS A 1 196 ? 10.842 13.943 3.235 1.00 92.56 196 LYS A CA 1
ATOM 1540 C C . LYS A 1 196 ? 10.389 13.487 4.617 1.00 92.56 196 LYS A C 1
ATOM 1542 O O . LYS A 1 196 ? 9.714 12.468 4.778 1.00 92.56 196 LYS A O 1
ATOM 1547 N N . GLY A 1 197 ? 10.621 14.351 5.605 1.00 92.81 197 GLY A N 1
ATOM 1548 C CA . GLY A 1 197 ? 10.193 14.111 6.980 1.00 92.81 197 GLY A CA 1
ATOM 1549 C C . GLY A 1 197 ? 10.864 12.853 7.511 1.00 92.81 197 GLY A C 1
ATOM 1550 O O . GLY A 1 197 ? 12.070 12.735 7.389 1.00 92.81 197 GLY A O 1
ATOM 1551 N N . LYS A 1 198 ? 10.080 11.924 8.061 1.00 93.38 198 LYS A N 1
ATOM 1552 C CA . LYS A 1 198 ? 10.571 10.620 8.534 1.00 93.38 198 LYS A CA 1
ATOM 1553 C C . LYS A 1 198 ? 9.906 9.417 7.861 1.00 93.38 198 LYS A C 1
ATOM 1555 O O . LYS A 1 198 ? 10.242 8.289 8.166 1.00 93.38 198 LYS A O 1
ATOM 1560 N N . ASN A 1 199 ? 8.920 9.636 6.989 1.00 96.31 199 ASN A N 1
ATOM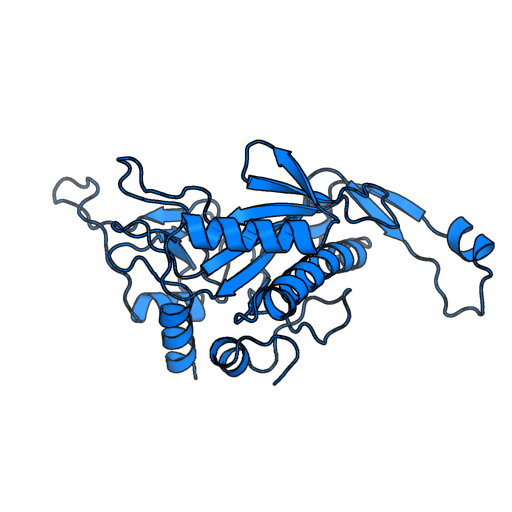 1561 C CA . ASN A 1 199 ? 8.055 8.556 6.490 1.00 96.31 199 ASN A CA 1
ATOM 1562 C C . ASN A 1 199 ? 8.100 8.375 4.977 1.00 96.31 199 ASN A C 1
ATOM 1564 O O . ASN A 1 199 ? 7.556 7.387 4.504 1.00 96.31 199 ASN A O 1
ATOM 1568 N N . PHE A 1 200 ? 8.675 9.322 4.231 1.00 97.44 200 PHE A N 1
ATOM 1569 C CA . PHE A 1 200 ? 8.643 9.303 2.773 1.00 97.44 200 PHE A CA 1
ATOM 1570 C C . PHE A 1 200 ? 10.009 8.952 2.212 1.00 97.44 200 PHE A C 1
ATOM 1572 O O . PHE A 1 200 ? 10.966 9.691 2.442 1.00 97.44 200 PHE A O 1
ATOM 1579 N N . PHE A 1 201 ? 10.057 7.884 1.431 1.00 98.38 201 PHE A N 1
ATOM 1580 C CA . PHE A 1 201 ? 11.257 7.337 0.822 1.00 98.38 201 PHE A CA 1
ATOM 1581 C C . PHE A 1 201 ? 11.126 7.310 -0.702 1.00 98.38 201 PHE A C 1
ATOM 1583 O O . PHE A 1 201 ? 10.021 7.334 -1.252 1.00 98.38 201 PHE A O 1
ATOM 1590 N N . GLN A 1 202 ? 12.264 7.268 -1.379 1.00 96.69 202 GLN A N 1
ATOM 1591 C CA . GLN A 1 202 ? 12.387 7.073 -2.824 1.00 96.69 202 GLN A CA 1
ATOM 1592 C C . GLN A 1 202 ? 13.584 6.169 -3.106 1.00 96.69 202 GLN A C 1
ATOM 1594 O O . GLN A 1 202 ? 14.398 5.948 -2.211 1.00 96.69 202 GLN A O 1
ATOM 1599 N N . THR A 1 203 ? 13.714 5.657 -4.328 1.00 96.31 203 THR A N 1
ATOM 1600 C CA . THR A 1 203 ? 14.925 4.916 -4.689 1.00 96.31 203 THR A CA 1
ATOM 1601 C C . THR A 1 203 ? 16.144 5.826 -4.771 1.00 96.31 203 THR A C 1
ATOM 1603 O O . THR A 1 203 ? 16.042 6.961 -5.217 1.00 96.31 203 THR A O 1
ATOM 1606 N N . VAL A 1 204 ? 17.319 5.331 -4.401 1.00 96.75 204 VAL A N 1
ATOM 1607 C CA . VAL A 1 204 ? 18.588 6.053 -4.578 1.00 96.75 204 VAL A CA 1
ATOM 1608 C C . VAL A 1 204 ? 18.907 6.185 -6.069 1.00 96.75 204 VAL A C 1
ATOM 1610 O O . VAL A 1 204 ? 19.280 7.256 -6.544 1.00 96.75 204 VAL A O 1
ATOM 1613 N N . ASN A 1 205 ? 18.705 5.109 -6.839 1.00 96.75 205 ASN A N 1
ATOM 1614 C CA . ASN A 1 205 ? 18.844 5.171 -8.289 1.00 96.75 205 ASN A CA 1
ATOM 1615 C C . ASN A 1 205 ? 17.636 5.896 -8.905 1.00 96.75 205 ASN A C 1
ATOM 1617 O O . ASN A 1 205 ? 16.525 5.355 -8.949 1.00 96.75 205 ASN A O 1
ATOM 1621 N N . GLN A 1 206 ? 17.876 7.123 -9.366 1.00 96.19 206 GLN A N 1
ATOM 1622 C CA . GLN A 1 206 ? 16.901 7.984 -10.038 1.00 96.19 206 GLN A CA 1
ATOM 1623 C C . GLN A 1 206 ? 17.003 7.922 -11.572 1.00 96.19 206 GLN A C 1
ATOM 1625 O O . GLN A 1 206 ? 16.315 8.673 -12.266 1.00 96.19 206 GLN A O 1
ATOM 1630 N N . ASP A 1 207 ? 17.853 7.047 -12.116 1.00 96.50 207 ASP A N 1
ATOM 1631 C CA . ASP A 1 207 ? 17.938 6.835 -13.556 1.00 96.50 207 ASP A CA 1
ATOM 1632 C C . ASP A 1 207 ? 16.597 6.302 -14.104 1.00 96.50 207 ASP A C 1
ATOM 1634 O O . ASP A 1 207 ? 16.035 5.348 -13.554 1.00 96.50 207 ASP A O 1
ATOM 1638 N N . PRO A 1 208 ? 16.059 6.895 -15.183 1.00 94.50 208 PRO A N 1
ATOM 1639 C CA . PRO A 1 208 ? 14.736 6.562 -15.697 1.00 94.50 208 PRO A CA 1
ATOM 1640 C C . PRO A 1 208 ? 14.625 5.166 -16.299 1.00 94.50 208 PRO A C 1
ATOM 1642 O O . PRO A 1 208 ? 13.498 4.717 -16.476 1.00 94.50 208 PRO A O 1
ATOM 1645 N N . TYR A 1 209 ? 15.733 4.503 -16.637 1.00 92.56 209 TYR A N 1
ATOM 1646 C CA . TYR A 1 209 ? 15.741 3.185 -17.272 1.00 92.56 209 TYR A CA 1
ATOM 1647 C C . TYR A 1 209 ? 16.123 2.068 -16.290 1.00 92.56 209 TYR A C 1
ATOM 1649 O O . TYR A 1 209 ? 15.510 1.002 -16.296 1.00 92.56 209 TYR A O 1
ATOM 1657 N N . THR A 1 210 ? 17.099 2.317 -15.422 1.00 92.25 210 THR A N 1
ATOM 1658 C CA . THR A 1 210 ? 17.662 1.318 -14.501 1.00 92.25 210 THR A CA 1
ATOM 1659 C C . THR A 1 210 ? 17.154 1.447 -13.063 1.00 92.25 210 THR A C 1
ATOM 1661 O O . THR A 1 210 ? 17.320 0.516 -12.274 1.00 92.25 210 THR A O 1
ATOM 1664 N N . GLY A 1 211 ? 16.545 2.582 -12.707 1.00 95.25 211 GLY A N 1
ATOM 1665 C CA . GLY A 1 211 ? 15.990 2.858 -11.382 1.00 95.25 211 GLY A CA 1
ATOM 1666 C C . GLY A 1 211 ? 14.465 2.738 -11.304 1.00 95.25 211 GLY A C 1
ATOM 1667 O O . GLY A 1 211 ? 13.802 2.215 -12.201 1.00 95.25 211 GLY A O 1
ATOM 1668 N N . PHE A 1 212 ? 13.905 3.267 -10.209 1.00 97.06 212 PHE A N 1
ATOM 1669 C CA . PHE A 1 212 ? 12.455 3.386 -9.994 1.00 97.06 212 PHE A CA 1
ATOM 1670 C C . PHE A 1 212 ? 12.042 4.829 -9.634 1.00 97.06 212 PHE A C 1
ATOM 1672 O O . PHE A 1 212 ? 11.393 5.048 -8.608 1.00 97.06 212 PHE A O 1
ATOM 1679 N N . PRO A 1 213 ? 12.418 5.846 -10.436 1.00 97.00 213 PRO A N 1
ATOM 1680 C CA . PRO A 1 213 ? 12.217 7.247 -10.063 1.00 97.00 213 PRO A CA 1
ATOM 1681 C C . PRO A 1 213 ? 10.746 7.685 -10.031 1.00 97.00 213 PRO A C 1
ATOM 1683 O O . PRO A 1 213 ? 10.429 8.717 -9.440 1.00 97.00 213 PRO A O 1
ATOM 1686 N N . ASP A 1 214 ? 9.828 6.932 -10.646 1.00 97.94 214 ASP A N 1
ATOM 1687 C CA . ASP A 1 214 ? 8.420 7.330 -10.727 1.00 97.94 214 ASP A CA 1
ATOM 1688 C C . ASP A 1 214 ? 7.608 6.938 -9.497 1.00 97.94 214 ASP A C 1
ATOM 1690 O O . ASP A 1 214 ? 6.393 7.140 -9.496 1.00 97.94 214 ASP A O 1
ATOM 1694 N N . VAL A 1 215 ? 8.222 6.340 -8.476 1.00 97.69 215 VAL A N 1
ATOM 1695 C CA . VAL A 1 215 ? 7.519 5.891 -7.275 1.00 97.69 215 VAL A CA 1
ATOM 1696 C C . VAL A 1 215 ? 8.126 6.485 -6.014 1.00 97.69 215 VAL A C 1
ATOM 1698 O O . VAL A 1 215 ? 9.339 6.610 -5.867 1.00 97.69 215 VAL A O 1
ATOM 1701 N N . SER A 1 216 ? 7.258 6.814 -5.066 1.00 97.62 216 SER A N 1
ATOM 1702 C CA . SER A 1 216 ? 7.645 7.044 -3.679 1.00 97.62 216 SER A CA 1
ATOM 1703 C C . SER A 1 216 ? 6.930 6.086 -2.755 1.00 97.62 216 SER A C 1
ATOM 1705 O O . SER A 1 216 ? 5.878 5.534 -3.076 1.00 97.62 216 SER A O 1
ATOM 1707 N N . ILE A 1 217 ? 7.538 5.898 -1.594 1.00 98.56 217 ILE A N 1
ATOM 1708 C CA . ILE A 1 217 ? 7.049 5.025 -0.542 1.00 98.56 217 ILE A CA 1
ATOM 1709 C C . ILE A 1 217 ? 6.715 5.891 0.661 1.00 98.56 217 ILE A C 1
ATOM 1711 O O . ILE A 1 217 ? 7.558 6.649 1.135 1.00 98.56 217 ILE A O 1
ATOM 1715 N N . GLU A 1 218 ? 5.506 5.757 1.188 1.00 98.50 218 GLU A N 1
ATOM 1716 C CA . GLU A 1 218 ? 5.162 6.241 2.517 1.00 98.50 218 GLU A CA 1
ATOM 1717 C C . GLU A 1 218 ? 5.035 5.071 3.501 1.00 98.50 218 GLU A C 1
ATOM 1719 O O . GLU A 1 218 ? 4.290 4.120 3.269 1.00 98.50 218 GLU A O 1
ATOM 1724 N N . VAL A 1 219 ? 5.756 5.143 4.619 1.00 98.56 219 VAL A N 1
ATOM 1725 C CA . VAL A 1 219 ? 5.806 4.079 5.632 1.00 98.56 219 VAL A CA 1
ATOM 1726 C C . VAL A 1 219 ? 4.769 4.309 6.733 1.00 98.56 219 VAL A C 1
ATOM 1728 O O . VAL A 1 219 ? 4.634 5.416 7.266 1.00 98.56 219 VAL A O 1
ATOM 1731 N N . PHE A 1 220 ? 4.072 3.238 7.113 1.00 98.44 220 PHE A N 1
ATOM 1732 C CA . PHE A 1 220 ? 3.099 3.182 8.201 1.00 98.44 220 PHE A CA 1
ATOM 1733 C C . PHE A 1 220 ? 3.478 2.096 9.223 1.00 98.44 220 PHE A C 1
ATOM 1735 O O . PHE A 1 220 ? 3.930 1.036 8.802 1.00 98.44 220 PHE A O 1
ATOM 1742 N N . PRO A 1 221 ? 3.219 2.289 10.532 1.00 97.38 221 PRO A N 1
ATOM 1743 C CA . PRO A 1 221 ? 2.597 3.472 11.137 1.00 97.38 221 PRO A CA 1
ATOM 1744 C C . PRO A 1 221 ? 3.503 4.720 11.062 1.00 97.38 221 PRO A C 1
ATOM 1746 O O . PRO A 1 221 ? 4.724 4.614 11.005 1.00 97.38 221 PRO A O 1
ATOM 1749 N N . LYS A 1 222 ? 2.909 5.926 11.021 1.00 95.38 222 LYS A N 1
ATOM 1750 C CA . LYS A 1 222 ? 3.655 7.210 10.964 1.00 95.38 222 LYS A CA 1
ATOM 1751 C C . LYS A 1 222 ? 3.947 7.788 12.346 1.00 95.38 222 LYS A C 1
ATOM 1753 O O . LYS A 1 222 ? 4.756 8.713 12.475 1.00 95.38 222 LYS A O 1
ATOM 1758 N N . GLN A 1 223 ? 3.244 7.294 13.359 1.00 92.88 223 GLN A N 1
ATOM 1759 C CA . GLN A 1 223 ? 3.469 7.629 14.754 1.00 92.88 223 GLN A CA 1
ATOM 1760 C C . GLN A 1 223 ? 3.446 6.380 15.626 1.00 92.88 223 GLN A C 1
ATOM 1762 O O . GLN A 1 223 ? 2.753 5.411 15.321 1.00 92.88 223 GLN A O 1
ATOM 1767 N N . GLU A 1 224 ? 4.183 6.460 16.724 1.00 94.88 224 GLU A N 1
ATOM 1768 C CA . GLU A 1 224 ? 4.337 5.382 17.699 1.00 94.88 224 GLU A CA 1
ATOM 1769 C C . GLU A 1 224 ? 3.283 5.450 18.799 1.00 94.88 224 GLU A C 1
ATOM 1771 O O . GLU A 1 224 ? 3.000 4.441 19.425 1.00 94.88 224 GLU A O 1
ATOM 1776 N N . SER A 1 225 ? 2.681 6.622 19.015 1.00 94.50 225 SER A N 1
ATOM 1777 C CA . SER A 1 225 ? 1.600 6.800 19.977 1.00 94.50 225 SER A CA 1
ATOM 1778 C C . SER A 1 225 ? 0.529 7.763 19.481 1.00 94.50 225 SER A C 1
ATOM 1780 O O . SER A 1 225 ? 0.757 8.559 18.564 1.00 94.50 225 SER A O 1
ATOM 1782 N N . LEU A 1 226 ? -0.650 7.737 20.106 1.00 91.06 226 LEU A N 1
ATOM 1783 C CA . LEU A 1 226 ? -1.702 8.720 19.820 1.00 91.06 226 LEU A CA 1
ATOM 1784 C C . LEU A 1 226 ? -1.339 10.143 20.288 1.00 91.06 226 LEU A C 1
ATOM 1786 O O . LEU A 1 226 ? -1.886 11.110 19.758 1.00 91.06 226 LEU A O 1
ATOM 1790 N N . SER A 1 227 ? -0.392 10.295 21.225 1.00 84.69 227 SER A N 1
ATOM 1791 C CA . SER A 1 227 ? 0.145 11.594 21.680 1.00 84.69 227 SER A CA 1
ATOM 1792 C C . SER A 1 227 ? -0.943 12.633 22.022 1.00 84.69 227 SER A C 1
ATOM 1794 O O . SER A 1 227 ? -0.886 13.782 21.586 1.00 84.69 227 SER A O 1
ATOM 1796 N N . GLY A 1 228 ? -1.984 12.218 22.752 1.00 79.19 228 GLY A N 1
ATOM 1797 C CA . GLY A 1 228 ? -3.110 13.081 23.142 1.00 79.19 228 GLY A CA 1
ATOM 1798 C C . GLY A 1 228 ? -4.158 13.332 22.049 1.00 79.19 228 GLY A C 1
ATOM 1799 O O . GLY A 1 228 ? -5.137 14.035 22.295 1.00 79.19 228 GLY A O 1
ATOM 1800 N N . LYS A 1 229 ? -3.996 12.759 20.850 1.00 86.25 229 LYS A N 1
ATOM 1801 C CA . LYS A 1 229 ? -5.040 12.732 19.816 1.00 86.25 229 LYS A CA 1
ATOM 1802 C C . LYS A 1 229 ? -5.997 11.569 20.057 1.00 86.25 229 LYS A C 1
ATOM 1804 O O . LYS A 1 229 ? -5.611 10.529 20.572 1.00 86.25 229 LYS A O 1
ATOM 1809 N N . ASP A 1 230 ? -7.235 11.718 19.598 1.00 87.56 230 ASP A N 1
ATOM 1810 C CA . ASP A 1 230 ? -8.225 10.636 19.658 1.00 87.56 230 ASP A CA 1
ATOM 1811 C C . ASP A 1 230 ? -7.920 9.518 18.643 1.00 87.56 230 ASP A C 1
ATOM 1813 O O . ASP A 1 230 ? -8.062 8.340 18.952 1.00 87.56 230 ASP A O 1
ATOM 1817 N N . ILE A 1 231 ? -7.459 9.857 17.432 1.00 91.44 231 ILE A N 1
ATOM 1818 C CA . ILE A 1 231 ? -7.289 8.909 16.317 1.00 91.44 231 ILE A CA 1
ATOM 1819 C C . ILE A 1 231 ? -5.895 8.959 15.686 1.00 91.44 231 ILE A C 1
ATOM 1821 O O . ILE A 1 231 ? -5.271 10.017 15.586 1.00 91.44 231 ILE A O 1
ATOM 1825 N N . GLY A 1 232 ? -5.423 7.783 15.256 1.00 90.06 232 GLY A N 1
ATOM 1826 C CA . GLY A 1 232 ? -4.109 7.582 14.647 1.00 90.06 232 GLY A CA 1
ATOM 1827 C C . GLY A 1 232 ? -4.108 7.676 13.115 1.00 90.06 232 GLY A C 1
ATOM 1828 O O . GLY A 1 232 ? -4.998 8.270 12.509 1.00 90.06 232 GLY A O 1
ATOM 1829 N N . ASN A 1 233 ? -3.095 7.087 12.465 1.00 93.00 233 ASN A N 1
ATOM 1830 C CA . ASN A 1 233 ? -3.042 7.026 11.006 1.00 93.00 233 ASN A CA 1
ATOM 1831 C C . ASN A 1 233 ? -4.100 6.068 10.493 1.00 93.00 233 ASN A C 1
ATOM 1833 O O . ASN A 1 233 ? -4.397 5.047 11.115 1.00 93.00 233 ASN A O 1
ATOM 1837 N N . LEU A 1 234 ? -4.612 6.411 9.325 1.00 95.50 234 LEU A N 1
ATOM 1838 C CA . LEU A 1 234 ? -5.647 5.680 8.641 1.00 95.50 234 LEU A CA 1
ATOM 1839 C C . LEU A 1 234 ? -5.067 5.046 7.383 1.00 95.50 234 LEU A C 1
ATOM 1841 O O . LEU A 1 234 ? -4.389 5.727 6.616 1.00 95.50 234 LEU A O 1
ATOM 1845 N N . MET A 1 235 ? -5.416 3.787 7.143 1.00 96.81 235 MET A N 1
ATOM 1846 C CA . MET A 1 235 ? -5.277 3.166 5.832 1.00 96.81 235 MET A CA 1
ATOM 1847 C C . MET A 1 235 ? -6.621 2.630 5.362 1.00 96.81 235 MET A C 1
ATOM 1849 O O . MET A 1 235 ? -7.456 2.193 6.155 1.00 96.81 235 MET A O 1
ATOM 1853 N N . ARG A 1 236 ? -6.841 2.668 4.050 1.00 96.75 236 ARG A N 1
ATOM 1854 C CA . ARG A 1 236 ? -7.979 1.997 3.421 1.00 96.75 236 ARG A CA 1
ATOM 1855 C C . ARG A 1 236 ? -7.809 0.480 3.576 1.00 96.75 236 ARG A C 1
ATOM 1857 O O . ARG A 1 236 ? -6.704 -0.026 3.382 1.00 96.75 236 ARG A O 1
ATOM 1864 N N . LEU A 1 237 ? -8.892 -0.237 3.879 1.00 97.25 237 LEU A N 1
ATOM 1865 C CA . LEU A 1 237 ? -8.880 -1.700 3.819 1.00 97.25 237 LEU A CA 1
ATOM 1866 C C . LEU A 1 237 ? -8.626 -2.169 2.370 1.00 97.25 237 LEU A C 1
ATOM 1868 O O . LEU A 1 237 ? -9.104 -1.531 1.427 1.00 97.25 237 LEU A O 1
ATOM 1872 N N . PRO A 1 238 ? -7.853 -3.246 2.156 1.00 96.69 238 PRO A N 1
ATOM 1873 C CA . PRO A 1 238 ? -7.693 -3.817 0.825 1.00 96.69 238 PRO A CA 1
ATOM 1874 C C . PRO A 1 238 ? -8.981 -4.519 0.376 1.00 96.69 238 PRO A C 1
ATOM 1876 O O . PRO A 1 238 ? -9.843 -4.843 1.193 1.00 96.69 238 PRO A O 1
ATOM 1879 N N . LEU A 1 239 ? -9.053 -4.829 -0.923 1.00 96.12 239 LEU A N 1
ATOM 1880 C CA . LEU A 1 239 ? -10.249 -5.355 -1.594 1.00 96.12 239 LEU A CA 1
ATOM 1881 C C . LEU A 1 239 ? -11.409 -4.343 -1.622 1.00 96.12 239 LEU A C 1
ATOM 1883 O O . LEU A 1 239 ? -11.251 -3.167 -1.293 1.00 96.12 239 LEU A O 1
ATOM 1887 N N . GLY A 1 240 ? -12.564 -4.762 -2.142 1.00 93.50 240 GLY A N 1
ATOM 1888 C CA . GLY A 1 240 ? -13.701 -3.870 -2.360 1.00 93.50 240 GLY A CA 1
ATOM 1889 C C . GLY A 1 240 ? -13.444 -2.848 -3.472 1.00 93.50 240 GLY A C 1
ATOM 1890 O O . GLY A 1 240 ? -12.731 -3.116 -4.445 1.00 93.50 240 GLY A O 1
ATOM 1891 N N . ARG A 1 241 ? -14.014 -1.647 -3.325 1.00 92.81 241 ARG A N 1
ATOM 1892 C CA . ARG A 1 241 ? -13.916 -0.555 -4.310 1.00 92.81 241 ARG A CA 1
ATOM 1893 C C . ARG A 1 241 ? -13.293 0.697 -3.702 1.00 92.81 241 ARG A C 1
ATOM 1895 O O . ARG A 1 241 ? -13.532 1.018 -2.541 1.00 92.81 241 ARG A O 1
ATOM 1902 N N . ASN A 1 242 ? -12.517 1.429 -4.495 1.00 91.25 242 ASN A N 1
ATOM 1903 C CA . ASN A 1 242 ? -12.111 2.793 -4.171 1.00 91.25 242 ASN A CA 1
ATOM 1904 C C . ASN A 1 242 ? -13.085 3.767 -4.842 1.00 91.25 242 ASN A C 1
ATOM 1906 O O . ASN A 1 242 ? -13.145 3.799 -6.061 1.00 91.25 242 ASN A O 1
ATOM 1910 N N . LEU A 1 243 ? -13.825 4.584 -4.089 1.00 91.31 243 LEU A N 1
ATOM 1911 C CA . LEU A 1 243 ? -14.846 5.471 -4.671 1.00 91.31 243 LEU A CA 1
ATOM 1912 C C . LEU A 1 243 ? -14.271 6.610 -5.534 1.00 91.31 243 LEU A C 1
ATOM 1914 O O . LEU A 1 243 ? -15.017 7.283 -6.238 1.00 91.31 243 LEU A O 1
ATOM 1918 N N . LYS A 1 244 ? -12.951 6.831 -5.506 1.00 89.19 244 LYS A N 1
ATOM 1919 C CA . LYS A 1 244 ? -12.268 7.819 -6.356 1.00 89.19 244 LYS A CA 1
ATOM 1920 C C . LYS A 1 244 ? -12.060 7.333 -7.792 1.00 89.19 244 LYS A C 1
ATOM 1922 O O . LYS A 1 244 ? -11.743 8.138 -8.667 1.00 89.19 244 LYS A O 1
ATOM 1927 N N . SER A 1 245 ? -12.163 6.029 -8.033 1.00 87.19 245 SER A N 1
ATOM 1928 C CA . SER A 1 245 ? -11.938 5.432 -9.345 1.00 87.19 245 SER A CA 1
ATOM 1929 C C . SER A 1 245 ? -12.933 4.295 -9.609 1.00 87.19 245 SER A C 1
ATOM 1931 O O . SER A 1 245 ? -13.701 3.881 -8.742 1.00 87.19 245 SER A O 1
ATOM 1933 N N . ASN A 1 246 ? -12.934 3.785 -10.836 1.00 85.31 246 ASN A N 1
ATOM 1934 C CA . ASN A 1 246 ? -13.683 2.576 -11.180 1.00 85.31 246 ASN A CA 1
ATOM 1935 C C . ASN A 1 246 ? -12.795 1.331 -11.185 1.00 85.31 246 ASN A C 1
ATOM 1937 O O . ASN A 1 246 ? -13.224 0.277 -11.647 1.00 85.31 246 ASN A O 1
ATOM 1941 N N . ASP A 1 247 ? -11.564 1.449 -10.695 1.00 88.75 247 ASP A N 1
ATOM 1942 C CA . ASP A 1 247 ? -10.634 0.340 -10.723 1.00 88.75 247 ASP A CA 1
ATOM 1943 C C . ASP A 1 247 ? -10.976 -0.695 -9.657 1.00 88.75 247 ASP A C 1
ATOM 1945 O O . ASP A 1 247 ? -11.313 -0.337 -8.519 1.00 88.75 247 ASP A O 1
ATOM 1949 N N . PRO A 1 248 ? -10.838 -1.987 -9.999 1.00 89.19 248 PRO A N 1
ATOM 1950 C CA . PRO A 1 248 ? -10.922 -3.036 -9.009 1.00 89.19 248 PRO A CA 1
ATOM 1951 C C . PRO A 1 248 ? -9.759 -2.902 -8.033 1.00 89.19 248 PRO A C 1
ATOM 1953 O O . PRO A 1 248 ? -8.690 -2.379 -8.358 1.00 89.19 248 PRO A O 1
ATOM 1956 N N . THR A 1 249 ? -9.961 -3.415 -6.829 1.00 95.19 249 THR A N 1
ATOM 1957 C CA . THR A 1 249 ? -8.907 -3.470 -5.822 1.00 95.19 249 THR A CA 1
ATOM 1958 C C . THR A 1 249 ? -8.760 -4.911 -5.374 1.00 95.19 249 THR A C 1
ATOM 1960 O O . THR A 1 249 ? -9.752 -5.608 -5.165 1.00 95.19 249 THR A O 1
ATOM 1963 N N . PHE A 1 250 ? -7.525 -5.391 -5.339 1.00 97.25 250 PHE A N 1
ATOM 1964 C CA . PHE A 1 250 ? -7.225 -6.812 -5.221 1.00 97.25 250 PHE A CA 1
ATOM 1965 C C . PHE A 1 250 ? -5.835 -7.010 -4.624 1.00 97.25 250 PHE A C 1
ATOM 1967 O O . PHE A 1 250 ? -4.962 -6.157 -4.801 1.00 97.25 250 PHE A O 1
ATOM 1974 N N . PHE A 1 251 ? -5.625 -8.138 -3.949 1.00 98.06 251 PHE A N 1
ATOM 1975 C CA . PHE A 1 251 ? -4.273 -8.605 -3.652 1.00 98.06 251 PHE A CA 1
ATOM 1976 C C . PHE A 1 251 ? -3.584 -9.039 -4.943 1.00 98.06 251 PHE A C 1
ATOM 1978 O O . PHE A 1 251 ? -4.232 -9.625 -5.807 1.00 98.06 251 PHE A O 1
ATOM 1985 N N . LEU A 1 252 ? -2.307 -8.708 -5.091 1.00 97.38 252 LEU A N 1
ATOM 1986 C CA . LEU A 1 252 ? -1.530 -8.993 -6.291 1.00 97.38 252 LEU A CA 1
ATOM 1987 C C . LEU A 1 252 ? -1.114 -10.463 -6.333 1.00 97.38 252 LEU A C 1
ATOM 1989 O O . LEU A 1 252 ? -0.687 -11.008 -5.321 1.00 97.38 252 LEU A O 1
ATOM 1993 N N . ASP A 1 253 ? -1.153 -11.066 -7.520 1.00 96.62 253 ASP A N 1
ATOM 1994 C CA . ASP A 1 253 ? -0.376 -12.277 -7.788 1.00 96.62 253 ASP A CA 1
ATOM 1995 C C . ASP A 1 253 ? 1.090 -11.889 -8.036 1.00 96.62 253 ASP A C 1
ATOM 1997 O O . ASP A 1 253 ? 1.417 -11.266 -9.061 1.00 96.62 253 ASP A O 1
ATOM 2001 N N . GLN A 1 254 ? 1.974 -12.233 -7.094 1.00 95.94 254 GLN A N 1
ATOM 2002 C CA . GLN A 1 254 ? 3.398 -11.916 -7.212 1.00 95.94 254 GLN A CA 1
ATOM 2003 C C . GLN A 1 254 ? 4.195 -12.933 -8.035 1.00 95.94 254 GLN A C 1
ATOM 2005 O O . GLN A 1 254 ? 5.380 -12.725 -8.277 1.00 95.94 254 GLN A O 1
ATOM 2010 N N . ARG A 1 255 ? 3.536 -13.970 -8.563 1.00 95.31 255 ARG A N 1
ATOM 2011 C CA . ARG A 1 255 ? 4.097 -14.914 -9.545 1.00 95.31 255 ARG A CA 1
ATOM 2012 C C . ARG A 1 255 ? 3.914 -14.419 -10.978 1.00 95.31 255 ARG A C 1
ATOM 2014 O O . ARG A 1 255 ? 4.604 -14.865 -11.891 1.00 95.31 255 ARG A O 1
ATOM 2021 N N . ALA A 1 256 ? 2.969 -13.503 -11.196 1.00 95.38 256 ALA A N 1
ATOM 2022 C CA . ALA A 1 256 ? 2.759 -12.893 -12.500 1.00 95.38 256 ALA A CA 1
ATOM 2023 C C . ALA A 1 256 ? 3.941 -11.979 -12.890 1.00 95.38 256 ALA A C 1
ATOM 2025 O O . ALA A 1 256 ? 4.538 -11.352 -12.012 1.00 95.38 256 ALA A O 1
ATOM 2026 N N . PRO A 1 257 ? 4.235 -11.822 -14.199 1.00 94.38 257 PRO A N 1
ATOM 2027 C CA . PRO A 1 257 ? 5.288 -10.921 -14.665 1.00 94.38 257 PRO A CA 1
ATOM 2028 C C . PRO A 1 257 ? 5.126 -9.484 -14.147 1.00 94.38 257 PRO A C 1
ATOM 2030 O O . PRO A 1 257 ? 4.009 -8.972 -14.076 1.00 94.38 257 PRO A O 1
ATOM 2033 N N . GLN A 1 258 ? 6.239 -8.799 -13.865 1.00 91.94 258 GLN A N 1
ATOM 2034 C CA . GLN A 1 258 ? 6.259 -7.469 -13.225 1.00 91.94 258 GLN A CA 1
ATOM 2035 C C . GLN A 1 258 ? 5.544 -6.364 -14.021 1.00 91.94 258 GLN A C 1
ATOM 2037 O O . GLN A 1 258 ? 5.044 -5.399 -13.454 1.00 91.94 258 GLN A O 1
ATOM 2042 N N . PHE A 1 259 ? 5.393 -6.512 -15.335 1.00 92.06 259 PHE A N 1
ATOM 2043 C CA . PHE A 1 259 ? 4.594 -5.597 -16.161 1.00 92.06 259 PHE A CA 1
ATOM 2044 C C . PHE A 1 259 ? 3.073 -5.849 -16.056 1.00 92.06 259 PHE A C 1
ATOM 2046 O O . PHE A 1 259 ? 2.279 -5.239 -16.779 1.00 92.06 259 PHE A O 1
ATOM 2053 N N . LYS A 1 260 ? 2.623 -6.731 -15.152 1.00 94.62 260 LYS A N 1
ATOM 2054 C CA . LYS A 1 260 ? 1.209 -7.034 -14.898 1.00 94.62 260 LYS A CA 1
ATOM 2055 C C . LYS A 1 260 ? 0.806 -6.733 -13.449 1.00 94.62 260 LYS A C 1
ATOM 2057 O O . LYS A 1 260 ? 1.476 -7.097 -12.486 1.00 94.62 260 LYS A O 1
ATOM 2062 N N . LEU A 1 261 ? -0.370 -6.119 -13.306 1.00 95.50 261 LEU A N 1
ATOM 2063 C CA . LEU A 1 261 ? -1.118 -6.050 -12.049 1.00 95.50 261 LEU A CA 1
ATOM 2064 C C . LEU A 1 261 ? -2.339 -6.947 -12.209 1.00 95.50 261 LEU A C 1
ATOM 2066 O O . LEU A 1 261 ? -3.293 -6.557 -12.883 1.00 95.50 261 LEU A O 1
ATOM 2070 N N . VAL A 1 262 ? -2.280 -8.153 -11.654 1.00 95.88 262 VAL A N 1
ATOM 2071 C CA . VAL A 1 262 ? -3.369 -9.132 -11.741 1.00 95.88 262 VAL A CA 1
ATOM 2072 C C . VAL A 1 262 ? -3.776 -9.601 -10.342 1.00 95.88 262 VAL A C 1
ATOM 2074 O O . VAL A 1 262 ? -2.915 -9.638 -9.457 1.00 95.88 262 VAL A O 1
ATOM 2077 N N . PRO A 1 263 ? -5.065 -9.916 -10.123 1.00 97.00 263 PRO A N 1
ATOM 2078 C CA . PRO A 1 263 ? -5.537 -10.463 -8.856 1.00 97.00 263 PRO A CA 1
ATOM 2079 C C . PRO A 1 263 ? -4.870 -11.796 -8.513 1.00 97.00 263 PRO A C 1
ATOM 2081 O O . PRO A 1 263 ? -4.676 -12.627 -9.397 1.00 97.00 263 PRO A O 1
ATOM 2084 N N . HIS A 1 264 ? -4.581 -12.005 -7.229 1.00 96.75 264 HIS A N 1
ATOM 2085 C CA . HIS A 1 264 ? -4.176 -13.296 -6.681 1.00 96.75 264 HIS A CA 1
ATOM 2086 C C . HIS A 1 264 ? -5.285 -14.335 -6.891 1.00 96.75 264 HIS A C 1
ATOM 2088 O O . HIS A 1 264 ? -6.458 -14.034 -6.651 1.00 96.75 264 HIS A O 1
ATOM 2094 N N . GLY A 1 265 ? -4.916 -15.548 -7.317 1.00 95.19 265 GLY A N 1
ATOM 2095 C CA . GLY A 1 265 ? -5.865 -16.629 -7.612 1.00 95.19 265 GLY A CA 1
ATOM 2096 C C . GLY A 1 265 ? -6.668 -17.092 -6.392 1.00 95.19 265 GLY A C 1
ATOM 2097 O O . GLY A 1 265 ? -7.874 -17.298 -6.500 1.00 95.19 265 GLY A O 1
ATOM 2098 N N . ASP A 1 266 ? -6.021 -17.173 -5.224 1.00 95.44 266 ASP A N 1
ATOM 2099 C CA . ASP A 1 266 ? -6.672 -17.473 -3.942 1.00 95.44 266 ASP A CA 1
ATOM 2100 C C . ASP A 1 266 ? -6.287 -16.445 -2.855 1.00 95.44 266 ASP A C 1
ATOM 2102 O O . ASP A 1 266 ? -5.286 -16.599 -2.150 1.00 95.44 266 ASP A O 1
ATOM 2106 N N . PRO A 1 267 ? -7.037 -15.339 -2.702 1.00 95.31 267 PRO A N 1
ATOM 2107 C CA . PRO A 1 267 ? -6.738 -14.343 -1.677 1.00 95.31 267 PRO A CA 1
ATOM 2108 C C . PRO A 1 267 ? -7.023 -14.842 -0.245 1.00 95.31 267 PRO A C 1
ATOM 2110 O O . PRO A 1 267 ? -6.537 -14.242 0.715 1.00 95.31 267 PRO A O 1
ATOM 2113 N N . ILE A 1 268 ? -7.815 -15.909 -0.066 1.00 95.62 268 ILE A N 1
ATOM 2114 C CA . ILE A 1 268 ? -8.089 -16.492 1.257 1.00 95.62 268 ILE A CA 1
ATOM 2115 C C . ILE A 1 268 ? -6.851 -17.242 1.739 1.00 95.62 268 ILE A C 1
ATOM 2117 O O . ILE A 1 268 ? -6.422 -17.035 2.878 1.00 95.62 268 ILE A O 1
ATOM 2121 N N . ALA A 1 269 ? -6.280 -18.093 0.889 1.00 95.31 269 ALA A N 1
ATOM 2122 C CA . ALA A 1 269 ? -5.047 -18.808 1.186 1.00 95.31 269 ALA A CA 1
ATOM 2123 C C . ALA A 1 269 ? -3.882 -17.837 1.410 1.00 95.31 269 ALA A C 1
ATOM 2125 O O . ALA A 1 269 ? -3.197 -17.949 2.430 1.00 95.31 269 ALA A O 1
ATOM 2126 N N . LEU A 1 270 ? -3.764 -16.790 0.582 1.00 96.44 270 LEU A N 1
ATOM 2127 C CA . LEU A 1 270 ? -2.799 -15.709 0.795 1.00 96.44 270 LEU A CA 1
ATOM 2128 C C . LEU A 1 270 ? -2.906 -15.102 2.201 1.00 96.44 270 LEU A C 1
ATOM 2130 O O . LEU A 1 270 ? -1.909 -14.997 2.906 1.00 96.44 270 LEU A O 1
ATOM 2134 N N . LEU A 1 271 ? -4.104 -14.729 2.665 1.00 96.31 271 LEU A N 1
ATOM 2135 C CA . LEU A 1 271 ? -4.253 -14.139 4.003 1.00 96.31 271 LEU A CA 1
ATOM 2136 C C . LEU A 1 271 ? -4.094 -15.151 5.147 1.00 96.31 271 LEU A C 1
ATOM 2138 O O . LEU A 1 271 ? -3.797 -14.755 6.282 1.00 96.31 271 LEU A O 1
ATOM 2142 N N . LYS A 1 272 ? -4.289 -16.447 4.899 1.00 95.00 272 LYS A N 1
ATOM 2143 C CA . LYS A 1 272 ? -4.016 -17.501 5.886 1.00 95.00 272 LYS A CA 1
ATOM 2144 C C . LYS A 1 272 ? -2.517 -17.744 6.034 1.00 95.00 272 LYS A C 1
ATOM 2146 O O . LYS A 1 272 ? -2.033 -17.723 7.164 1.00 95.00 272 LYS A O 1
ATOM 2151 N N . ASN A 1 273 ? -1.813 -17.883 4.917 1.00 93.06 273 ASN A N 1
ATOM 2152 C CA . ASN A 1 273 ? -0.434 -18.362 4.877 1.00 93.06 273 ASN A CA 1
ATOM 2153 C C . ASN A 1 273 ? 0.583 -17.216 4.849 1.00 93.06 273 ASN A C 1
ATOM 2155 O O . ASN A 1 273 ? 1.670 -17.352 5.396 1.00 93.06 273 ASN A O 1
ATOM 2159 N N . GLY A 1 274 ? 0.216 -16.066 4.277 1.00 91.56 274 GLY A N 1
ATOM 2160 C CA . GLY A 1 274 ? 1.082 -14.893 4.212 1.00 91.56 274 GLY A CA 1
ATOM 2161 C C . GLY A 1 274 ? 2.180 -14.969 3.168 1.00 91.56 274 GLY A C 1
ATOM 2162 O O . GLY A 1 274 ? 3.212 -14.335 3.356 1.00 91.56 274 GLY A O 1
ATOM 2163 N N . ASN A 1 275 ? 1.998 -15.780 2.129 1.00 92.75 275 ASN A N 1
ATOM 2164 C CA . ASN A 1 275 ? 3.012 -16.006 1.116 1.00 92.75 275 ASN A CA 1
ATOM 2165 C C . ASN A 1 275 ? 2.426 -15.720 -0.280 1.00 92.75 275 ASN A C 1
ATOM 2167 O O . ASN A 1 275 ? 1.592 -16.494 -0.746 1.00 92.75 275 ASN A O 1
ATOM 2171 N N . PRO A 1 276 ? 2.841 -14.628 -0.948 1.00 89.50 276 PRO A N 1
ATOM 2172 C CA . PRO A 1 276 ? 2.293 -14.200 -2.236 1.00 89.50 276 PRO A CA 1
ATOM 2173 C C . PRO A 1 276 ? 2.840 -14.978 -3.443 1.00 89.50 276 PRO A C 1
ATOM 2175 O O . PRO A 1 276 ? 2.465 -14.682 -4.581 1.00 89.50 276 PRO A O 1
ATOM 2178 N N . TRP A 1 277 ? 3.728 -15.951 -3.215 1.00 90.69 277 TRP A N 1
ATOM 2179 C CA . TRP A 1 277 ? 4.309 -16.810 -4.250 1.00 90.69 277 TRP A CA 1
ATOM 2180 C C . TRP A 1 277 ? 3.750 -18.238 -4.245 1.00 90.69 277 TRP A C 1
ATOM 2182 O O . TRP A 1 277 ? 4.170 -19.053 -5.065 1.00 90.69 277 TRP A O 1
ATOM 2192 N N . HIS A 1 278 ? 2.798 -18.544 -3.361 1.00 82.38 278 HIS A N 1
ATOM 2193 C CA . HIS A 1 278 ? 2.162 -19.858 -3.254 1.00 82.38 278 HIS A CA 1
ATOM 2194 C C . HIS A 1 278 ? 0.639 -19.761 -3.396 1.00 82.38 278 HIS A C 1
ATOM 2196 O O . HIS A 1 278 ? 0.055 -18.701 -3.169 1.00 82.38 278 HIS A O 1
ATOM 2202 N N . ASP A 1 279 ? 0.023 -20.880 -3.788 1.00 62.53 279 ASP A N 1
ATOM 2203 C CA . ASP A 1 279 ? -1.435 -21.051 -3.763 1.00 62.53 279 ASP A CA 1
ATOM 2204 C C . ASP A 1 279 ? -1.968 -21.267 -2.341 1.00 62.53 279 ASP A C 1
ATOM 2206 O O . ASP A 1 279 ? -1.279 -21.899 -1.500 1.00 62.53 279 ASP A O 1
#

Secondary structure (DSSP, 8-state):
-HHHHHHHHHHHH----S--EEE-TTSS-EEE-EEE-TTSSEEEEPPP-HHHHHHHHTTS--EEEES--TTSEES-EEEEEEE-SSEEEEE---GGGS---HHHHHHH-EEEEE-HHHHHH-TT-TTHHHHHHHHHHHHHHHHHHHHHHS---EEEEE-SSSEEEEEE---SEEHHHHHHHHHHHHHHH--EEEEETTTEEEES---TTTS-TTEEEEEE-S-SS-TT-S---EEEPSSSB-TT-S-B-EEB-TTS-TT---B-S-HHHHHHH--TT--